Protein AF-A0A970MK70-F1 (afdb_monomer)

Nearest PDB structures (foldseek):
  8b6a-assembly1_A  TM=6.137E-01  e=4.676E-02  Bacteroides fragilis NCTC 9343
  7pvs-assembly1_A  TM=7.526E-01  e=1.949E-01  Homo sapiens
  5o2q-assembly1_A  TM=4.557E-01  e=2.284E-01  Homo sapiens
  1x6g-assembly1_A  TM=4.119E-01  e=4.901E+00  Homo sapiens
  8h2d-assembly2_B-2  TM=2.744E-01  e=2.103E+00  Mycobacterium tuberculosis H37Rv

pLDDT: mean 82.23, std 19.64, range [38.91, 98.81]

Secondary structure (DSSP, 8-state):
--HHHHHHHHHHHHHHHHTT------------TTSSSSSSSSSTTSSSSSSSTTHHHHTTSGGGSTTSSSS-------------------------------SS-EEEESS-EEEESSSSTTSPEEEEE-TT--EEEEEE-TTSSEEEEE-TTSSSEEEEEGGGEEEES--TTPPB-PPPPPPPPPPP--PPPPEEEEEEEEEETT-EEETTTTEES-SS---EEEEESSSS-EEEEE-TT-EEEEEESSPP-HHHHHHS--BSS-EEGGGS-TT-EEEEE-TT--EEEEEEEEEE-SSS-EEEEEEEEEPP-

Mean predicted aligned error: 19.06 Å

Radius of gyration: 39.28 Å; Cα contacts (8 Å, |Δi|>4): 531; chains: 1; bounding box: 60×89×112 Å

Structure (mmCIF, N/CA/C/O backbone):
data_AF-A0A970MK70-F1
#
_entry.id   AF-A0A970MK70-F1
#
loop_
_atom_site.group_PDB
_atom_site.id
_atom_site.type_symbol
_atom_site.label_atom_id
_atom_site.label_alt_id
_atom_site.label_comp_id
_atom_site.label_asym_id
_atom_site.label_entity_id
_atom_site.label_seq_id
_atom_site.pdbx_PDB_ins_code
_atom_site.Cartn_x
_atom_site.Cartn_y
_atom_site.Cartn_z
_atom_site.occupancy
_atom_site.B_iso_or_equiv
_atom_site.auth_seq_id
_atom_site.auth_comp_id
_atom_site.auth_asym_id
_atom_site.auth_atom_id
_atom_site.pdbx_PDB_model_num
ATOM 1 N N . MET A 1 1 ? -26.260 -59.412 25.361 1.00 62.41 1 MET A N 1
ATOM 2 C CA . MET A 1 1 ? -24.788 -59.327 25.499 1.00 62.41 1 MET A CA 1
ATOM 3 C C . MET A 1 1 ? -24.450 -59.416 26.984 1.00 62.41 1 MET A C 1
ATOM 5 O O . MET A 1 1 ? -24.970 -58.608 27.742 1.00 62.41 1 MET A O 1
ATOM 9 N N . ASN A 1 2 ? -23.686 -60.417 27.437 1.00 78.88 2 ASN A N 1
ATOM 10 C CA . ASN A 1 2 ? -23.438 -60.611 28.874 1.00 78.88 2 ASN A CA 1
ATOM 11 C C . ASN A 1 2 ? -22.673 -59.417 29.457 1.00 78.88 2 ASN A C 1
ATOM 13 O O . ASN A 1 2 ? -21.659 -59.008 28.898 1.00 78.88 2 ASN A O 1
ATOM 17 N N . ARG A 1 3 ? -23.107 -58.900 30.613 1.00 80.88 3 ARG A N 1
ATOM 18 C CA . ARG A 1 3 ? -22.487 -57.745 31.296 1.00 80.88 3 ARG A CA 1
ATOM 19 C C . ARG A 1 3 ? -20.973 -57.916 31.502 1.00 80.88 3 ARG A C 1
ATOM 21 O O . ARG A 1 3 ? -20.228 -56.949 31.442 1.00 80.88 3 ARG A O 1
ATOM 28 N N . ARG A 1 4 ? -20.508 -59.163 31.648 1.00 80.44 4 ARG A N 1
ATOM 29 C CA . ARG A 1 4 ? -19.079 -59.522 31.703 1.00 80.44 4 ARG A CA 1
ATOM 30 C C . ARG A 1 4 ? -18.349 -59.323 30.367 1.00 80.44 4 ARG A C 1
ATOM 32 O O . ARG A 1 4 ? -17.244 -58.807 30.368 1.00 80.44 4 ARG A O 1
ATOM 39 N N . ILE A 1 5 ? -18.980 -59.659 29.241 1.00 85.12 5 ILE A N 1
ATOM 40 C CA . ILE A 1 5 ? -18.426 -59.455 27.889 1.00 85.12 5 ILE A CA 1
ATOM 41 C C . ILE A 1 5 ? -18.344 -57.956 27.571 1.00 85.12 5 ILE A C 1
ATOM 43 O O . ILE A 1 5 ? -17.358 -57.496 27.008 1.00 85.12 5 ILE A O 1
ATOM 47 N N . GLN A 1 6 ? -19.342 -57.179 27.998 1.00 82.38 6 GLN A N 1
ATOM 48 C CA . GLN A 1 6 ? -19.365 -55.732 27.781 1.00 82.38 6 GLN A CA 1
ATOM 49 C C . GLN A 1 6 ? -18.278 -55.003 28.590 1.00 82.38 6 GLN A C 1
ATOM 51 O O . GLN A 1 6 ? -17.639 -54.097 28.069 1.00 82.38 6 GLN A O 1
ATOM 56 N N . ILE A 1 7 ? -18.006 -55.441 29.826 1.00 88.31 7 ILE A N 1
ATOM 57 C CA . ILE A 1 7 ? -16.904 -54.901 30.642 1.00 88.31 7 ILE A CA 1
ATOM 58 C C . ILE A 1 7 ? -15.543 -55.272 30.040 1.00 88.31 7 ILE A C 1
ATOM 60 O O . ILE A 1 7 ? -14.672 -54.413 29.952 1.00 88.31 7 ILE A O 1
ATOM 64 N N . VAL A 1 8 ? -15.368 -56.512 29.566 1.00 89.06 8 VAL A N 1
ATOM 65 C CA . VAL A 1 8 ? -14.117 -56.939 28.913 1.00 89.06 8 VAL A CA 1
ATOM 66 C C . VAL A 1 8 ? -13.854 -56.128 27.643 1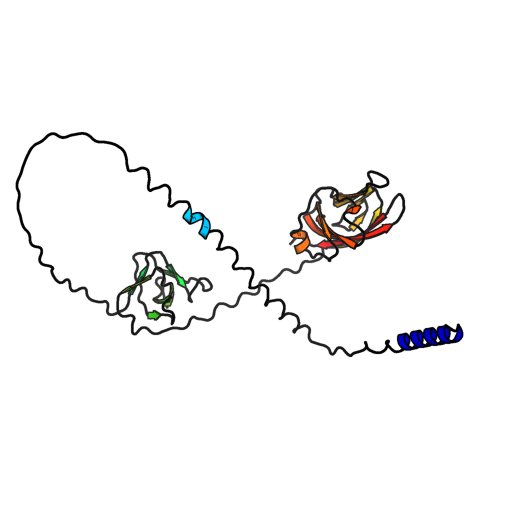.00 89.06 8 VAL A C 1
ATOM 68 O O . VAL A 1 8 ? -12.734 -55.669 27.450 1.00 89.06 8 VAL A O 1
ATOM 71 N N . LEU A 1 9 ? -14.879 -55.868 26.825 1.00 85.44 9 LEU A N 1
ATOM 72 C CA . LEU A 1 9 ? -14.745 -55.044 25.619 1.00 85.44 9 LEU A CA 1
ATOM 73 C C . LEU A 1 9 ? -14.398 -53.583 25.936 1.00 85.44 9 LEU A C 1
ATOM 75 O O . LEU A 1 9 ? -13.544 -53.013 25.266 1.00 85.44 9 LEU A O 1
ATOM 79 N N . ILE A 1 10 ? -14.997 -52.988 26.974 1.00 87.94 10 ILE A N 1
ATOM 80 C CA . ILE A 1 10 ? -14.695 -51.605 27.386 1.00 87.94 10 ILE A CA 1
ATOM 81 C C . ILE A 1 10 ? -13.261 -51.488 27.919 1.00 87.94 10 ILE A C 1
ATOM 83 O O . ILE A 1 10 ? -12.552 -50.548 27.563 1.00 87.94 10 ILE A O 1
ATOM 87 N N . VAL A 1 11 ? -12.805 -52.454 28.722 1.00 89.19 11 VAL A N 1
ATOM 88 C CA . VAL A 1 11 ? -11.429 -52.471 29.246 1.00 89.19 11 VAL A CA 1
ATOM 89 C C . VAL A 1 11 ? -10.416 -52.686 28.119 1.00 89.19 11 VAL A C 1
ATOM 91 O O . VAL A 1 11 ? -9.386 -52.019 28.107 1.00 89.19 11 VAL A O 1
ATOM 94 N N . MET A 1 12 ? -10.714 -53.545 27.137 1.00 84.12 12 MET A N 1
ATOM 95 C CA . MET A 1 12 ? -9.832 -53.752 25.982 1.00 84.12 12 MET A CA 1
ATOM 96 C C . MET A 1 12 ? -9.757 -52.510 25.081 1.00 84.12 12 MET A C 1
ATOM 98 O O . MET A 1 12 ? -8.673 -52.162 24.618 1.00 84.12 12 MET A O 1
ATOM 102 N N . LEU A 1 13 ? -10.879 -51.804 24.887 1.00 83.12 13 LEU A N 1
ATOM 103 C CA . LEU A 1 13 ? -10.931 -50.556 24.120 1.00 83.12 13 LEU A CA 1
ATOM 104 C C . LEU A 1 13 ? -10.108 -49.446 24.800 1.00 83.12 13 LEU A C 1
ATOM 106 O O . LEU A 1 13 ? -9.328 -48.763 24.142 1.00 83.12 13 LEU A O 1
ATOM 110 N N . LEU A 1 14 ? -10.216 -49.317 26.128 1.00 80.81 14 LEU A N 1
ATOM 111 C CA . LEU A 1 14 ? -9.412 -48.383 26.929 1.00 80.81 14 LEU A CA 1
ATOM 112 C C . LEU A 1 14 ? -7.915 -48.731 26.914 1.00 80.81 14 LEU A C 1
ATOM 114 O O . LEU A 1 14 ? -7.085 -47.826 26.853 1.00 80.81 14 LEU A O 1
ATOM 118 N N . LEU A 1 15 ? -7.555 -50.020 26.904 1.00 77.81 15 LEU A N 1
ATOM 119 C CA . LEU A 1 15 ? -6.157 -50.453 26.796 1.00 77.81 15 LEU A CA 1
ATOM 120 C C . LEU A 1 15 ? -5.552 -50.153 25.412 1.00 77.81 15 LEU A C 1
ATOM 122 O O . LEU A 1 15 ? -4.383 -49.782 25.327 1.00 77.81 15 LEU A O 1
ATOM 126 N N . MET A 1 16 ? -6.337 -50.271 24.335 1.00 75.81 16 MET A N 1
ATOM 127 C CA . MET A 1 16 ? -5.894 -49.928 22.974 1.00 75.81 16 MET A CA 1
ATOM 128 C C . MET A 1 16 ? -5.717 -48.412 22.777 1.00 75.81 16 MET A C 1
ATOM 130 O O . MET A 1 16 ? -4.786 -47.985 22.093 1.00 75.81 16 MET A O 1
ATOM 134 N N . LEU A 1 17 ? -6.547 -47.591 23.429 1.00 71.44 17 LEU A N 1
ATOM 135 C CA . LEU A 1 17 ? -6.418 -46.127 23.424 1.00 71.44 17 LEU A CA 1
ATOM 136 C C . LEU A 1 17 ? -5.145 -45.636 24.138 1.00 71.44 17 LEU A C 1
ATOM 138 O O . LEU A 1 17 ? -4.554 -44.647 23.712 1.00 71.44 17 LEU A O 1
ATOM 142 N N . LEU A 1 18 ? -4.673 -46.346 25.168 1.00 64.75 18 LEU A N 1
ATOM 143 C CA . LEU A 1 18 ? -3.455 -45.986 25.908 1.00 64.75 18 LEU A CA 1
ATOM 144 C C . LEU A 1 18 ? -2.150 -46.384 25.191 1.00 64.75 18 LEU A C 1
ATOM 146 O O . LEU A 1 18 ? -1.107 -45.792 25.457 1.00 64.75 18 LEU A O 1
ATOM 150 N N . MET A 1 19 ? -2.194 -47.330 24.247 1.00 57.31 19 MET A N 1
ATOM 151 C CA . MET A 1 19 ? -1.015 -47.788 23.487 1.00 57.31 19 MET A CA 1
ATOM 152 C C . MET A 1 19 ? -0.759 -46.999 22.189 1.00 57.31 19 MET A C 1
ATOM 154 O O . MET A 1 19 ? 0.220 -47.261 21.497 1.00 57.31 19 MET A O 1
ATOM 158 N N . SER A 1 20 ? -1.586 -45.994 21.877 1.00 58.50 20 SER A N 1
ATOM 159 C CA . SER A 1 20 ? -1.417 -45.110 20.705 1.00 58.50 20 SER A CA 1
ATOM 160 C C . SER A 1 20 ? -0.655 -43.804 21.022 1.00 58.50 20 SER A C 1
ATOM 162 O O . SER A 1 20 ? -0.591 -42.904 20.190 1.00 58.50 20 SER A O 1
ATOM 164 N N . GLY A 1 21 ? -0.084 -43.676 22.229 1.00 58.91 21 GLY A N 1
ATOM 165 C CA . GLY A 1 21 ? 0.477 -42.422 22.760 1.00 58.91 21 GLY A CA 1
ATOM 166 C C . GLY A 1 21 ? 1.991 -42.199 22.616 1.00 58.91 21 GLY A C 1
ATOM 167 O O . GLY A 1 21 ? 2.478 -41.154 23.040 1.00 58.91 21 GLY A O 1
ATOM 168 N N . CYS A 1 22 ? 2.761 -43.118 22.026 1.00 59.78 22 CYS A N 1
ATOM 169 C CA . CYS A 1 22 ? 4.212 -42.950 21.859 1.00 59.78 22 CYS A CA 1
ATOM 170 C C . CYS A 1 22 ? 4.599 -42.869 20.380 1.00 59.78 22 CYS A C 1
ATOM 172 O O . CYS A 1 22 ? 4.958 -43.868 19.766 1.00 59.78 22 CYS A O 1
ATOM 174 N N . GLY A 1 23 ? 4.543 -41.663 19.811 1.00 54.66 23 GLY A N 1
ATOM 175 C CA . GLY A 1 23 ? 4.965 -41.435 18.425 1.00 54.66 23 GLY A CA 1
ATOM 176 C C . GLY A 1 23 ? 5.257 -39.989 18.022 1.00 54.66 23 GLY A C 1
ATOM 177 O O . GLY A 1 23 ? 5.388 -39.737 16.831 1.00 54.66 23 GLY A O 1
ATOM 178 N N . LEU A 1 24 ? 5.368 -39.032 18.957 1.00 46.34 24 LEU A N 1
ATOM 179 C CA . LEU A 1 24 ? 5.573 -37.616 18.599 1.00 46.34 24 LEU A CA 1
ATOM 180 C C . LEU A 1 24 ? 6.752 -36.909 19.286 1.00 46.34 24 LEU A C 1
ATOM 182 O O . LEU A 1 24 ? 6.772 -35.688 19.389 1.00 46.34 24 LEU A O 1
ATOM 186 N N . PHE A 1 25 ? 7.784 -37.659 19.674 1.00 50.66 25 PHE A N 1
ATOM 187 C CA . PHE A 1 25 ? 9.123 -37.098 19.892 1.00 50.66 25 PHE A CA 1
ATOM 188 C C . PHE A 1 25 ? 10.059 -37.578 18.785 1.00 50.66 25 PHE A C 1
ATOM 190 O O . PHE A 1 25 ? 11.043 -38.275 19.019 1.00 50.66 25 PHE A O 1
ATOM 197 N N . SER A 1 26 ? 9.721 -37.213 17.548 1.00 41.66 26 SER A N 1
ATOM 198 C CA . SER A 1 26 ? 10.680 -37.274 16.453 1.00 41.66 26 SER A CA 1
ATOM 199 C C . SER A 1 26 ? 11.546 -36.021 16.533 1.00 41.66 26 SER A C 1
ATOM 201 O O . SER A 1 26 ? 11.040 -34.901 16.430 1.00 41.66 26 SER A O 1
ATOM 203 N N . LYS A 1 27 ? 12.842 -36.227 16.785 1.00 43.75 27 LYS A N 1
ATOM 204 C CA . LYS A 1 27 ? 13.913 -35.240 16.613 1.00 43.75 27 LYS A CA 1
ATOM 205 C C . LYS A 1 27 ? 13.651 -34.434 15.338 1.00 43.75 27 LYS A C 1
ATOM 207 O O . LYS A 1 27 ? 13.791 -34.959 14.240 1.00 43.75 27 LYS A O 1
ATOM 212 N N . LYS A 1 28 ? 13.293 -33.158 15.481 1.00 38.91 28 LYS A N 1
ATOM 213 C CA . LYS A 1 28 ? 13.513 -32.192 14.409 1.00 38.91 28 LYS A CA 1
ATOM 214 C C . LYS A 1 28 ? 14.959 -31.754 14.516 1.00 38.91 28 LYS A C 1
ATOM 216 O O . LYS A 1 28 ? 15.322 -30.970 15.393 1.00 38.91 28 LYS A O 1
ATOM 221 N N . ASP A 1 29 ? 15.770 -32.332 13.642 1.00 39.88 29 ASP A N 1
ATOM 222 C CA . ASP A 1 29 ? 17.031 -31.745 13.233 1.00 39.88 29 ASP A CA 1
ATOM 223 C C . ASP A 1 29 ? 16.811 -30.266 12.904 1.00 39.88 29 ASP A C 1
ATOM 225 O O . ASP A 1 29 ? 15.779 -29.869 12.354 1.00 39.88 29 ASP A O 1
ATOM 229 N N . LYS A 1 30 ? 17.781 -29.443 13.302 1.00 43.28 30 LYS A N 1
ATOM 230 C CA . LYS A 1 30 ? 17.847 -28.029 12.952 1.00 43.28 30 LYS A CA 1
ATOM 231 C C . LYS A 1 30 ? 17.912 -27.903 11.428 1.00 43.28 30 LYS A C 1
ATOM 233 O O . LYS A 1 30 ? 18.999 -27.920 10.859 1.00 43.28 30 LYS A O 1
ATOM 238 N N . LEU A 1 31 ? 16.759 -27.765 10.781 1.00 43.19 31 LEU A N 1
ATOM 239 C CA . LEU A 1 31 ? 16.686 -27.226 9.432 1.00 43.19 31 LEU A CA 1
ATOM 240 C C . LEU A 1 31 ? 16.919 -25.716 9.511 1.00 43.19 31 LEU A C 1
ATOM 242 O O . LEU A 1 31 ? 16.293 -25.008 10.300 1.00 43.19 31 LEU A O 1
ATOM 246 N N . SER A 1 32 ? 17.882 -25.270 8.715 1.00 44.12 32 SER A N 1
ATOM 247 C CA . SER A 1 32 ? 18.258 -23.878 8.519 1.00 44.12 32 SER A CA 1
ATOM 248 C C . SER A 1 32 ? 17.054 -23.041 8.075 1.00 44.12 32 SER A C 1
ATOM 250 O O . SER A 1 32 ? 16.276 -23.460 7.220 1.00 44.12 32 SER A O 1
ATOM 252 N N . ILE A 1 33 ? 16.934 -21.836 8.635 1.00 53.44 33 ILE A N 1
ATOM 253 C CA . ILE A 1 33 ? 15.899 -20.825 8.341 1.00 53.44 33 ILE A CA 1
ATOM 254 C C . ILE A 1 33 ? 15.947 -20.353 6.865 1.00 53.44 33 ILE A C 1
ATOM 256 O O . ILE A 1 33 ? 15.043 -19.663 6.405 1.00 53.44 33 ILE A O 1
ATOM 260 N N . GLN A 1 34 ? 16.956 -20.759 6.088 1.00 49.88 34 GLN A N 1
ATOM 261 C CA . GLN A 1 34 ? 17.147 -20.329 4.701 1.00 49.88 34 GLN A CA 1
ATOM 262 C C . GLN A 1 34 ? 16.302 -21.073 3.645 1.00 49.88 34 GLN A C 1
ATOM 264 O O . GLN A 1 34 ? 16.088 -20.507 2.577 1.00 49.88 34 GLN A O 1
ATOM 269 N N . ASP A 1 35 ? 15.775 -22.274 3.918 1.00 49.25 35 ASP A N 1
ATOM 270 C CA . ASP A 1 35 ? 15.164 -23.115 2.863 1.00 49.25 35 ASP A CA 1
ATOM 271 C C . ASP A 1 35 ? 13.627 -23.036 2.757 1.00 49.25 35 ASP A C 1
ATOM 273 O O . ASP A 1 35 ? 13.040 -23.658 1.876 1.00 49.25 35 ASP A O 1
ATOM 277 N N . GLN A 1 36 ? 12.939 -22.261 3.608 1.00 47.22 36 GLN A N 1
ATOM 278 C CA . GLN A 1 36 ? 11.471 -22.091 3.527 1.00 47.22 36 GLN A CA 1
ATOM 279 C C . GLN A 1 36 ? 11.017 -20.773 2.874 1.00 47.22 36 GLN A C 1
ATOM 281 O O . GLN A 1 36 ? 9.822 -20.575 2.671 1.00 47.22 36 GLN A O 1
ATOM 286 N N . ALA A 1 37 ? 11.947 -19.891 2.491 1.00 48.09 37 ALA A N 1
ATOM 287 C CA . ALA A 1 37 ? 11.639 -18.609 1.845 1.00 48.09 37 ALA A CA 1
ATOM 288 C C . ALA A 1 37 ? 11.626 -18.664 0.301 1.00 48.09 37 ALA A C 1
ATOM 290 O O . ALA A 1 37 ? 11.338 -17.663 -0.347 1.00 48.09 37 ALA A O 1
ATOM 291 N N . SER A 1 38 ? 11.927 -19.813 -0.307 1.00 49.50 38 SER A N 1
ATOM 292 C CA . SER A 1 38 ? 12.104 -19.951 -1.762 1.00 49.50 38 SER A CA 1
ATOM 293 C C . SER A 1 38 ? 10.920 -20.593 -2.499 1.00 49.50 38 SER A C 1
ATOM 295 O O . SER A 1 38 ? 10.963 -20.693 -3.720 1.00 49.50 38 SER A O 1
ATOM 297 N N . THR A 1 39 ? 9.844 -20.996 -1.807 1.00 47.81 39 THR A N 1
ATOM 298 C CA . THR A 1 39 ? 8.679 -21.655 -2.451 1.00 47.81 39 THR A CA 1
ATOM 299 C C . THR A 1 39 ? 7.429 -20.765 -2.569 1.00 47.81 39 THR A C 1
ATOM 301 O O . THR A 1 39 ? 6.502 -21.125 -3.279 1.00 47.81 39 THR A O 1
ATOM 304 N N . SER A 1 40 ? 7.392 -19.566 -1.974 1.00 47.19 40 SER A N 1
ATOM 305 C CA . SER A 1 40 ? 6.235 -18.650 -2.085 1.00 47.19 40 SER A CA 1
ATOM 306 C C . SER A 1 40 ? 6.376 -17.542 -3.140 1.00 47.19 40 SER A C 1
ATOM 308 O O . SER A 1 40 ? 5.473 -16.726 -3.285 1.00 47.19 40 SER A O 1
ATOM 310 N N . VAL A 1 41 ? 7.479 -17.506 -3.899 1.00 48.91 41 VAL A N 1
ATOM 311 C CA . VAL A 1 41 ? 7.716 -16.496 -4.957 1.00 48.91 41 VAL A CA 1
ATOM 312 C C . VAL A 1 41 ? 7.404 -17.041 -6.364 1.00 48.91 41 VAL A C 1
ATOM 314 O O . VAL A 1 41 ? 7.434 -16.303 -7.342 1.00 48.91 41 VAL A O 1
ATOM 317 N N . ALA A 1 42 ? 7.050 -18.325 -6.487 1.00 46.69 42 ALA A N 1
ATOM 318 C CA . ALA A 1 42 ? 6.755 -18.953 -7.777 1.00 46.69 42 ALA A CA 1
ATOM 319 C C . ALA A 1 42 ? 5.283 -18.836 -8.231 1.00 46.69 42 ALA A C 1
ATOM 321 O O . ALA A 1 42 ? 5.004 -19.112 -9.392 1.00 46.69 42 ALA A O 1
ATOM 322 N N . GLU A 1 43 ? 4.350 -18.402 -7.374 1.00 49.66 43 GLU A N 1
ATOM 323 C CA . GLU A 1 43 ? 2.916 -18.313 -7.730 1.00 49.66 43 GLU A CA 1
ATOM 324 C C . GLU A 1 43 ? 2.397 -16.876 -7.934 1.00 49.66 43 GLU A C 1
ATOM 326 O O . GLU A 1 43 ? 1.295 -16.685 -8.442 1.00 49.66 43 GLU A O 1
ATOM 331 N N . THR A 1 44 ? 3.180 -15.837 -7.625 1.00 53.75 44 THR A N 1
ATOM 332 C CA . THR A 1 44 ? 2.752 -14.429 -7.787 1.00 53.75 44 THR A CA 1
ATOM 333 C C . TH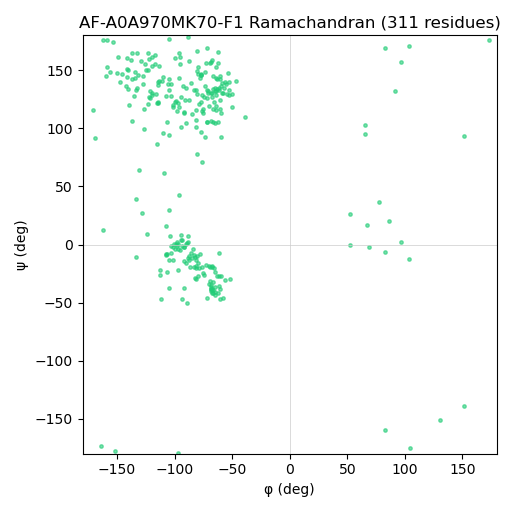R A 1 44 ? 3.046 -13.827 -9.168 1.00 53.75 44 THR A C 1
ATOM 335 O O . THR A 1 44 ? 2.743 -12.659 -9.398 1.00 53.75 44 THR A O 1
ATOM 338 N N . LEU A 1 45 ? 3.599 -14.604 -10.106 1.00 48.22 45 LEU A N 1
ATOM 339 C CA . LEU A 1 45 ? 3.980 -14.132 -11.449 1.00 48.22 45 LEU A CA 1
ATOM 340 C C . LEU A 1 45 ? 2.892 -14.294 -12.530 1.00 48.22 45 LEU A C 1
ATOM 342 O O . LEU A 1 45 ? 3.072 -13.805 -13.639 1.00 48.22 45 LEU A O 1
ATOM 346 N N . GLU A 1 46 ? 1.734 -14.878 -12.211 1.00 54.44 46 GLU A N 1
ATOM 347 C CA . GLU A 1 46 ? 0.608 -15.021 -13.159 1.00 54.44 46 GLU A CA 1
ATOM 348 C C . GLU A 1 46 ? -0.447 -13.892 -13.036 1.00 54.44 46 GLU A C 1
ATOM 350 O O . GLU A 1 46 ? -1.364 -13.800 -13.848 1.00 54.44 46 GLU A O 1
ATOM 355 N N . MET A 1 47 ? -0.327 -12.975 -12.063 1.00 52.22 47 MET A N 1
ATOM 356 C CA . MET A 1 47 ? -1.318 -11.905 -11.814 1.00 52.22 47 MET A CA 1
ATOM 357 C C . MET A 1 47 ? -0.870 -10.510 -12.294 1.00 52.22 47 MET A C 1
ATOM 359 O O . MET A 1 47 ? -1.263 -9.494 -11.729 1.00 52.22 47 MET A O 1
ATOM 363 N N . MET A 1 48 ? -0.043 -10.428 -13.340 1.00 53.91 48 MET A N 1
ATOM 364 C CA . MET A 1 48 ? 0.328 -9.146 -13.971 1.00 53.91 48 MET A CA 1
ATOM 365 C C . MET A 1 48 ? 0.037 -9.068 -15.478 1.00 53.91 48 MET A C 1
ATOM 367 O O . MET A 1 48 ? 0.384 -8.072 -16.104 1.00 53.91 48 MET A O 1
ATOM 371 N N . TYR A 1 49 ? -0.678 -10.038 -16.061 1.00 53.41 49 TYR A N 1
ATOM 372 C CA . TYR A 1 49 ? -1.070 -10.003 -17.484 1.00 53.41 49 TYR A CA 1
ATOM 373 C C . TYR A 1 49 ? -2.572 -9.730 -17.733 1.00 53.41 49 TYR A C 1
ATOM 375 O O . TYR A 1 49 ? -3.087 -9.948 -18.823 1.00 53.41 49 TYR A O 1
ATOM 383 N N . GLY A 1 50 ? -3.307 -9.238 -16.729 1.00 52.50 50 GLY A N 1
ATOM 384 C CA . GLY A 1 50 ? -4.768 -9.067 -16.804 1.00 52.50 50 GLY A CA 1
ATOM 385 C C . GLY A 1 50 ? -5.296 -7.693 -17.242 1.00 52.50 50 GLY A C 1
ATOM 386 O O . GLY A 1 50 ? -6.511 -7.524 -17.293 1.00 52.50 50 GLY A O 1
ATOM 387 N N . ILE A 1 51 ? -4.443 -6.699 -17.522 1.00 51.25 51 ILE A N 1
ATOM 388 C CA . ILE A 1 51 ? -4.893 -5.295 -17.682 1.00 51.25 51 ILE A CA 1
ATOM 389 C C . ILE A 1 51 ? -4.879 -4.798 -19.141 1.00 51.25 51 ILE A C 1
ATOM 391 O O . ILE A 1 51 ? -5.448 -3.749 -19.435 1.00 51.25 51 ILE A O 1
ATOM 395 N N . GLU A 1 52 ? -4.323 -5.549 -20.097 1.00 52.03 52 GLU A N 1
ATOM 396 C CA . GLU A 1 52 ? -4.291 -5.103 -21.505 1.00 52.03 52 GLU A CA 1
ATOM 397 C C . GLU A 1 52 ? -5.565 -5.436 -22.306 1.00 52.03 52 GLU A C 1
ATOM 399 O O . GLU A 1 52 ? -5.800 -4.866 -23.372 1.00 52.03 52 GLU A O 1
ATOM 404 N N . THR A 1 53 ? -6.465 -6.276 -21.785 1.00 51.00 53 THR A N 1
ATOM 405 C CA . THR A 1 53 ? -7.651 -6.722 -22.543 1.00 51.00 53 THR A CA 1
ATOM 406 C C . THR A 1 53 ? -8.800 -5.701 -22.566 1.00 51.00 53 THR A C 1
ATOM 408 O O . THR A 1 53 ? -9.681 -5.794 -23.418 1.00 5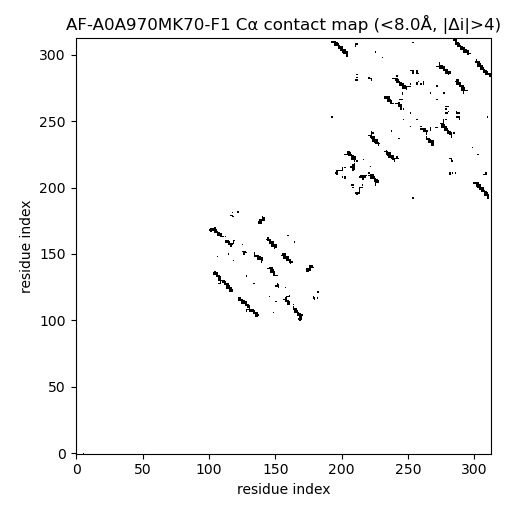1.00 53 THR A O 1
ATOM 411 N N . ILE A 1 54 ? -8.805 -4.691 -21.684 1.00 50.72 54 ILE A N 1
ATOM 412 C CA . ILE A 1 54 ? -9.876 -3.671 -21.647 1.00 50.72 54 ILE A CA 1
ATOM 413 C C . ILE A 1 54 ? -9.642 -2.562 -22.689 1.00 50.72 54 ILE A C 1
ATOM 415 O O . ILE A 1 54 ? -10.599 -2.011 -23.228 1.00 50.72 54 ILE A O 1
ATOM 419 N N . VAL A 1 55 ? -8.388 -2.275 -23.056 1.00 49.19 55 VAL A N 1
ATOM 420 C CA . VAL A 1 55 ? -8.066 -1.209 -24.026 1.00 49.19 55 VAL A CA 1
ATOM 421 C C . VAL A 1 55 ? -8.381 -1.630 -25.472 1.00 49.19 55 VAL A C 1
ATOM 423 O O . VAL A 1 55 ? -8.698 -0.787 -26.310 1.00 49.19 55 VAL A O 1
ATOM 426 N N . ALA A 1 56 ? -8.393 -2.933 -25.767 1.00 50.06 56 ALA A N 1
ATOM 427 C CA . ALA A 1 56 ? -8.655 -3.446 -27.113 1.00 50.06 56 ALA A CA 1
ATOM 428 C C . ALA A 1 56 ? -10.142 -3.420 -27.538 1.00 50.06 56 ALA A C 1
ATOM 430 O O . ALA A 1 56 ? -10.424 -3.455 -28.735 1.00 50.06 56 ALA A O 1
ATOM 431 N N . MET A 1 57 ? -11.105 -3.331 -26.608 1.00 52.84 57 MET A N 1
ATOM 432 C CA . MET A 1 57 ? -12.539 -3.329 -26.958 1.00 52.84 57 MET A CA 1
ATOM 433 C C . MET A 1 57 ? -13.097 -1.936 -27.301 1.00 52.84 57 MET A C 1
ATOM 435 O O . MET A 1 57 ? -14.106 -1.844 -27.997 1.00 52.84 57 MET A O 1
ATOM 439 N N . THR A 1 58 ? -12.436 -0.846 -26.896 1.00 46.78 58 THR A N 1
ATOM 440 C CA . THR A 1 58 ? -12.956 0.521 -27.114 1.00 46.78 58 THR A CA 1
ATOM 441 C C . THR A 1 58 ? -12.647 1.072 -28.516 1.00 46.78 58 THR A C 1
ATOM 443 O O . THR A 1 58 ? -13.351 1.953 -28.999 1.00 46.78 58 THR A O 1
ATOM 446 N N . LEU A 1 59 ? -11.668 0.509 -29.238 1.00 49.81 59 LEU A N 1
ATOM 447 C CA . LEU A 1 59 ? -11.265 0.986 -30.575 1.00 49.81 59 LEU A CA 1
ATOM 448 C C . LEU A 1 59 ? -12.122 0.447 -31.739 1.00 49.81 59 LEU A C 1
ATOM 450 O O . LEU A 1 59 ? -11.933 0.860 -32.882 1.00 49.81 59 LEU A O 1
ATOM 454 N N . VAL A 1 60 ? -13.080 -0.450 -31.481 1.00 53.41 60 VAL A N 1
ATOM 455 C CA . VAL A 1 60 ? -13.978 -0.984 -32.529 1.00 53.41 60 VAL A CA 1
ATOM 456 C C . VAL A 1 60 ? -15.250 -0.134 -32.692 1.00 53.41 60 VAL A C 1
ATOM 458 O O . VAL A 1 60 ? -15.904 -0.209 -33.731 1.00 53.41 60 VAL A O 1
ATOM 461 N N . ALA A 1 61 ? -15.579 0.737 -31.731 1.00 49.66 61 ALA A N 1
ATOM 462 C CA . ALA A 1 61 ? -16.793 1.558 -31.782 1.00 49.66 61 ALA A CA 1
ATOM 463 C C . ALA A 1 61 ? -16.667 2.825 -32.658 1.00 49.66 61 ALA A C 1
ATOM 465 O O . ALA A 1 61 ? -17.650 3.236 -33.267 1.00 49.66 61 ALA A O 1
ATOM 466 N N . GLU A 1 62 ? -15.478 3.422 -32.802 1.00 54.28 62 GLU A N 1
ATOM 467 C CA . GLU A 1 62 ? -15.331 4.712 -33.509 1.00 54.28 62 GLU A CA 1
ATOM 468 C C . GLU A 1 62 ? -15.276 4.609 -35.045 1.00 54.28 62 GLU A C 1
ATOM 470 O O . GLU A 1 62 ? -15.420 5.614 -35.744 1.00 54.28 62 GLU A O 1
ATOM 475 N N . LYS A 1 63 ? -15.097 3.413 -35.623 1.00 48.75 63 LYS A N 1
ATOM 476 C CA . LYS A 1 63 ? -14.920 3.277 -37.083 1.00 48.75 63 LYS A CA 1
ATOM 477 C C . LYS A 1 63 ? -16.233 3.272 -37.883 1.00 48.75 63 LYS A C 1
ATOM 479 O O . LYS A 1 63 ? -16.184 3.398 -39.104 1.00 48.75 63 LYS A O 1
ATOM 484 N N . ASN A 1 64 ? -17.395 3.165 -37.233 1.00 50.31 64 ASN A N 1
ATOM 485 C CA . ASN A 1 64 ? -18.677 2.982 -37.929 1.00 50.31 64 ASN A CA 1
ATOM 486 C C . ASN A 1 64 ? -19.516 4.252 -38.161 1.00 50.31 64 ASN A C 1
ATOM 488 O O . ASN A 1 64 ? -20.520 4.160 -38.860 1.00 50.31 64 ASN A O 1
ATOM 492 N N . GLU A 1 65 ? -19.118 5.434 -37.677 1.00 52.50 65 GLU A N 1
ATOM 493 C CA . GLU A 1 65 ? -19.925 6.659 -37.876 1.00 52.50 65 GLU A CA 1
ATOM 494 C C . GLU A 1 65 ? -19.404 7.622 -38.958 1.00 52.50 65 GLU A C 1
ATOM 496 O O . GLU A 1 65 ? -20.116 8.544 -39.350 1.00 52.5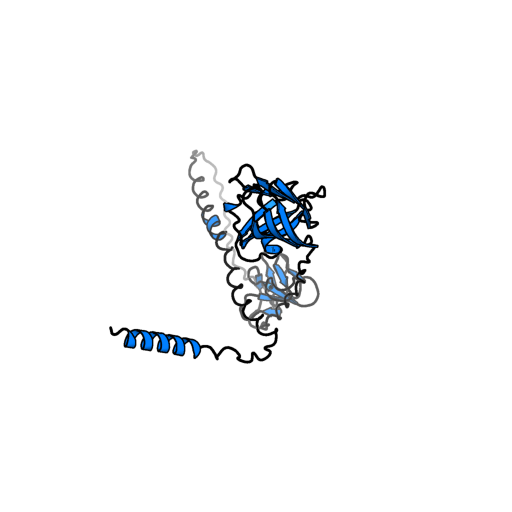0 65 GLU A O 1
ATOM 501 N N . ARG A 1 66 ? -18.215 7.400 -39.540 1.00 50.62 66 ARG A N 1
ATOM 502 C CA . ARG A 1 66 ? -17.652 8.319 -40.556 1.00 50.62 66 ARG A CA 1
ATOM 503 C C . ARG A 1 66 ? -17.955 7.952 -42.017 1.00 50.62 66 ARG A C 1
ATOM 505 O O . ARG A 1 66 ? -17.480 8.627 -42.922 1.00 50.62 66 ARG A O 1
ATOM 512 N N . ALA A 1 67 ? -18.745 6.908 -42.270 1.00 50.34 67 ALA A N 1
ATOM 513 C CA . ALA A 1 67 ? -19.039 6.443 -43.631 1.00 50.34 67 ALA A CA 1
ATOM 514 C C . ALA A 1 67 ? -20.408 6.890 -44.191 1.00 50.34 67 ALA A C 1
ATOM 516 O O . ALA A 1 67 ? -20.719 6.566 -45.334 1.00 50.34 67 ALA A O 1
ATOM 517 N N . THR A 1 68 ? -21.213 7.657 -43.442 1.00 46.84 68 THR A N 1
ATOM 518 C CA . THR A 1 68 ? -22.620 7.922 -43.818 1.00 46.84 68 THR A CA 1
ATOM 519 C C . THR A 1 68 ? -23.029 9.397 -43.709 1.00 46.84 68 THR A C 1
ATOM 521 O O . THR A 1 68 ? -24.140 9.688 -43.274 1.00 46.84 68 THR A O 1
ATOM 524 N N . GLN A 1 69 ? -22.164 10.350 -44.084 1.00 51.22 69 GLN A N 1
ATOM 525 C CA . GLN A 1 69 ? -22.587 11.762 -44.212 1.00 51.22 69 GLN A CA 1
ATOM 526 C C . GLN A 1 69 ? -22.153 12.512 -45.481 1.00 51.22 69 GLN A C 1
ATOM 528 O O . GLN A 1 69 ? -22.749 13.546 -45.757 1.00 51.22 69 GLN A O 1
ATOM 533 N N . ASP A 1 70 ? -21.252 11.991 -46.320 1.00 47.75 70 ASP A N 1
ATOM 534 C CA . ASP A 1 70 ? -20.850 12.720 -47.544 1.00 47.75 70 ASP A CA 1
ATOM 535 C C . ASP A 1 70 ? -21.625 12.325 -48.813 1.00 47.75 70 ASP A C 1
ATOM 537 O O . ASP A 1 70 ? -21.393 12.862 -49.896 1.00 47.75 70 ASP A O 1
ATOM 541 N N . ALA A 1 71 ? -22.614 11.439 -48.694 1.00 52.00 71 ALA A N 1
ATOM 542 C CA . ALA A 1 71 ? -23.570 11.172 -49.760 1.00 52.00 71 ALA A CA 1
ATOM 543 C C . ALA A 1 71 ? -24.915 11.831 -49.419 1.00 52.00 71 ALA A C 1
ATOM 545 O O . ALA A 1 71 ? -25.709 11.233 -48.703 1.00 52.00 71 ALA A O 1
ATOM 546 N N . ILE A 1 72 ? -25.133 13.060 -49.913 1.00 52.75 72 ILE A N 1
ATOM 547 C CA . ILE A 1 72 ? -26.402 13.690 -50.369 1.00 52.75 72 ILE A CA 1
ATOM 548 C C . ILE A 1 72 ? -26.329 15.221 -50.166 1.00 52.75 72 ILE A C 1
ATOM 550 O O . ILE A 1 72 ? -26.697 15.749 -49.119 1.00 52.75 72 ILE A O 1
ATOM 554 N N . LYS A 1 73 ? -25.914 15.945 -51.215 1.00 41.97 73 LYS A N 1
ATOM 555 C CA . LYS A 1 73 ? -26.537 17.207 -51.684 1.00 41.97 73 LYS A CA 1
ATOM 556 C C . LYS A 1 73 ? -25.942 17.571 -53.053 1.00 41.97 73 LYS A C 1
ATOM 558 O O . LYS A 1 73 ? -24.794 17.979 -53.141 1.00 41.97 73 LYS A O 1
ATOM 563 N N . THR A 1 74 ? -26.569 17.125 -54.142 1.00 39.62 74 THR A N 1
ATOM 564 C CA . THR A 1 74 ? -27.501 17.909 -54.989 1.00 39.62 74 THR A CA 1
ATOM 565 C C . THR A 1 74 ? -26.787 19.074 -55.695 1.00 39.62 74 THR A C 1
ATOM 567 O O . THR A 1 74 ? -26.458 20.062 -55.057 1.00 39.62 74 THR A O 1
ATOM 570 N N . MET A 1 75 ? -26.339 18.890 -56.943 1.00 48.31 75 MET A N 1
ATOM 571 C CA . MET A 1 75 ? -27.044 19.197 -58.210 1.00 48.31 75 MET A CA 1
ATOM 572 C C . MET A 1 75 ? -27.308 20.698 -58.434 1.00 48.31 75 MET A C 1
ATOM 574 O O . MET A 1 75 ? -28.286 21.227 -57.920 1.00 48.31 75 MET A O 1
ATOM 578 N N . GLU A 1 76 ? -26.506 21.328 -59.302 1.00 44.19 76 GLU A N 1
ATOM 579 C CA . GLU A 1 76 ? -26.949 22.432 -60.167 1.00 44.19 76 GLU A CA 1
ATOM 580 C C . GLU A 1 76 ? -26.221 22.376 -61.528 1.00 44.19 76 GLU A C 1
ATOM 582 O O . GLU A 1 76 ? -25.111 21.858 -61.636 1.00 44.19 76 GLU A O 1
ATOM 587 N N . ALA A 1 77 ? -26.940 22.795 -62.570 1.00 50.72 77 ALA A N 1
ATOM 588 C CA . ALA A 1 77 ? -26.811 22.447 -63.988 1.00 50.72 77 ALA A CA 1
ATOM 589 C C . ALA A 1 77 ? -25.993 23.497 -64.813 1.00 50.72 77 ALA A C 1
ATOM 591 O O . ALA A 1 77 ? -25.489 24.454 -64.231 1.00 50.72 77 ALA A O 1
ATOM 592 N N . PRO A 1 78 ? -25.802 23.330 -66.146 1.00 62.34 78 PRO A N 1
ATOM 593 C CA . PRO A 1 78 ? -24.626 23.809 -66.893 1.00 62.34 78 PRO A CA 1
ATOM 594 C C . PRO A 1 78 ? -24.788 25.172 -67.596 1.00 62.34 78 PRO A C 1
ATOM 596 O O . PRO A 1 78 ? -25.902 25.611 -67.870 1.00 62.34 78 PRO A O 1
ATOM 599 N N . SER A 1 79 ? -23.666 25.780 -68.015 1.00 47.09 79 SER A N 1
ATOM 600 C CA . SER A 1 79 ? -23.619 26.758 -69.123 1.00 47.09 79 SER A CA 1
ATOM 601 C C . SER A 1 79 ? -22.202 26.836 -69.750 1.00 47.09 79 SER A C 1
ATOM 603 O O . SER A 1 79 ? -21.236 26.568 -69.034 1.00 47.09 79 SER A O 1
ATOM 605 N N . PRO A 1 80 ? -22.042 27.113 -71.066 1.00 62.19 80 PRO A N 1
ATOM 606 C CA . PRO A 1 80 ? -20.910 26.622 -71.866 1.00 62.19 80 PRO A CA 1
ATOM 607 C C . PRO A 1 80 ? -19.830 27.672 -72.203 1.00 62.19 80 PRO A C 1
ATOM 609 O O . PRO A 1 80 ? -20.048 28.872 -72.049 1.00 62.19 80 PRO A O 1
ATOM 612 N N . THR A 1 81 ? -18.771 27.193 -72.886 1.00 46.03 81 THR A N 1
ATOM 613 C CA . THR A 1 81 ? -17.810 27.938 -73.754 1.00 46.03 81 THR A CA 1
ATOM 614 C C . THR A 1 81 ? -16.560 28.446 -73.007 1.00 46.03 81 THR A C 1
ATOM 616 O O . THR A 1 81 ? -16.684 29.010 -71.933 1.00 46.03 81 THR A O 1
ATOM 619 N N . ALA A 1 82 ? -15.309 28.277 -73.455 1.00 46.44 82 ALA A N 1
ATOM 620 C CA . ALA A 1 82 ? -14.767 28.067 -74.794 1.00 46.44 82 ALA A CA 1
ATOM 621 C C . ALA A 1 82 ? -13.596 27.065 -74.806 1.00 46.44 82 ALA A C 1
ATOM 623 O O . ALA A 1 82 ? -12.831 26.947 -73.852 1.00 46.44 82 ALA A O 1
ATOM 624 N N . THR A 1 83 ? -13.466 26.396 -75.947 1.00 55.72 83 THR A N 1
ATOM 625 C CA . THR A 1 83 ? -12.293 25.676 -76.437 1.00 55.72 83 THR A CA 1
ATOM 626 C C . THR A 1 83 ? -11.049 26.559 -76.428 1.00 55.72 83 THR A C 1
ATOM 628 O O . THR A 1 83 ? -11.080 27.638 -77.013 1.00 55.72 83 THR A O 1
ATOM 631 N N . ASP A 1 84 ? -9.936 26.042 -75.907 1.00 49.31 84 ASP A N 1
ATOM 632 C CA . ASP A 1 84 ? -8.657 26.289 -76.560 1.00 49.31 84 ASP A CA 1
ATOM 633 C C . ASP A 1 84 ? -7.774 25.039 -76.545 1.00 49.31 84 ASP A C 1
ATOM 635 O O . ASP A 1 84 ? -7.691 24.299 -75.564 1.00 49.31 84 ASP A O 1
ATOM 639 N N . THR A 1 85 ? -7.200 24.769 -77.709 1.00 56.56 85 THR A N 1
ATOM 640 C CA . THR A 1 85 ? -6.415 23.582 -78.035 1.00 56.56 85 THR A CA 1
ATOM 641 C C . THR A 1 85 ? -4.946 23.919 -77.852 1.00 56.56 85 THR A C 1
ATOM 643 O O . THR A 1 85 ? -4.414 24.741 -78.591 1.00 56.56 85 THR A O 1
ATOM 646 N N . ALA A 1 86 ? -4.262 23.230 -76.940 1.00 52.34 86 ALA A N 1
ATOM 647 C CA . ALA A 1 86 ? -2.805 23.193 -76.923 1.00 52.34 86 ALA A CA 1
ATOM 648 C C . ALA A 1 86 ? -2.315 21.764 -76.664 1.00 52.34 86 ALA A C 1
ATOM 650 O O . ALA A 1 86 ? -2.394 21.237 -75.558 1.00 52.34 86 ALA A O 1
ATOM 651 N N . ILE A 1 87 ? -1.812 21.154 -77.736 1.00 59.69 87 ILE A N 1
ATOM 652 C CA . ILE A 1 87 ? -0.89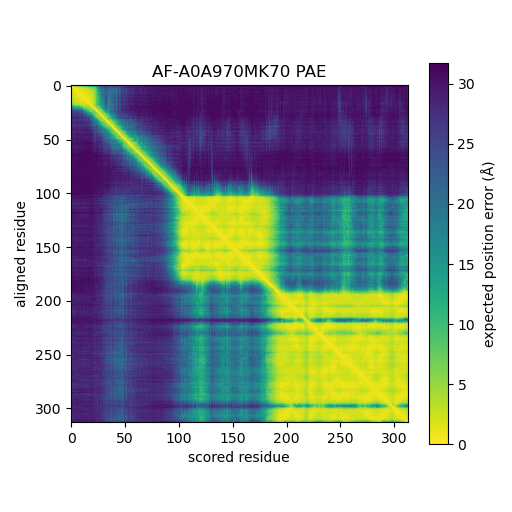7 20.011 -77.719 1.00 59.69 87 ILE A CA 1
ATOM 653 C C . ILE A 1 87 ? 0.487 20.555 -77.339 1.00 59.69 87 ILE A C 1
ATOM 655 O O . ILE A 1 87 ? 0.950 21.518 -77.952 1.00 59.69 87 ILE A O 1
ATOM 659 N N . PRO A 1 88 ? 1.147 19.953 -76.341 1.00 56.25 88 PRO A N 1
ATOM 660 C CA . PRO A 1 88 ? 2.352 19.203 -76.675 1.00 56.25 88 PRO A CA 1
ATOM 661 C C . PRO A 1 88 ? 2.409 17.840 -75.980 1.00 56.25 88 PRO A C 1
ATOM 663 O O . PRO A 1 88 ? 2.291 17.701 -74.765 1.00 56.25 88 PRO A O 1
ATOM 666 N N . THR A 1 89 ? 2.628 16.825 -76.807 1.00 60.44 89 THR A N 1
ATOM 667 C CA . THR A 1 89 ? 3.090 15.498 -76.422 1.00 60.44 89 THR A CA 1
ATOM 668 C C . THR A 1 89 ? 4.555 15.603 -76.016 1.00 60.44 89 THR A C 1
ATOM 670 O O . THR A 1 89 ? 5.408 15.695 -76.894 1.00 60.44 89 THR A O 1
ATOM 673 N N . ASP A 1 90 ? 4.854 15.535 -74.719 1.00 58.44 90 ASP A N 1
ATOM 674 C CA . ASP A 1 90 ? 6.195 15.183 -74.247 1.00 58.44 90 ASP A CA 1
ATOM 675 C C . ASP A 1 90 ? 6.169 13.765 -73.684 1.00 58.44 90 ASP A C 1
ATOM 677 O O . ASP A 1 90 ? 5.623 13.465 -72.621 1.00 58.44 90 ASP A O 1
ATOM 681 N N . THR A 1 91 ? 6.739 12.860 -74.473 1.00 61.50 91 THR A N 1
ATOM 682 C CA . THR A 1 91 ? 6.992 11.478 -74.082 1.00 61.50 91 THR A CA 1
ATOM 683 C C . THR A 1 91 ? 8.210 11.482 -73.168 1.00 61.50 91 THR A C 1
ATOM 685 O O . THR A 1 91 ? 9.348 11.516 -73.633 1.00 61.50 91 THR A O 1
ATOM 688 N N . VAL A 1 92 ? 7.973 11.481 -71.856 1.00 60.91 92 VAL A N 1
ATOM 689 C CA . VAL A 1 92 ? 9.033 11.354 -70.850 1.00 60.91 92 VAL A CA 1
ATOM 690 C C . VAL A 1 92 ? 9.608 9.941 -70.937 1.00 60.91 92 VAL A C 1
ATOM 692 O O . VAL A 1 92 ? 8.972 8.961 -70.550 1.00 60.91 92 VAL A O 1
ATOM 695 N N . VAL A 1 93 ? 10.808 9.825 -71.495 1.00 68.75 93 VAL A N 1
ATOM 696 C CA . VAL A 1 93 ? 11.600 8.594 -71.454 1.00 68.75 93 VAL A CA 1
ATOM 697 C C . VAL A 1 93 ? 12.044 8.380 -69.999 1.00 68.75 93 VAL A C 1
ATOM 699 O O . VAL A 1 93 ? 12.559 9.322 -69.395 1.00 68.75 93 VAL A O 1
ATOM 702 N N . PRO A 1 94 ? 11.865 7.189 -69.398 1.00 61.19 94 PRO A N 1
ATOM 703 C CA . PRO A 1 94 ? 12.375 6.923 -68.060 1.00 61.19 94 PRO A CA 1
ATOM 704 C C . PRO A 1 94 ? 13.907 6.936 -68.085 1.00 61.19 94 PRO A C 1
ATOM 706 O O . PRO A 1 94 ? 14.553 6.012 -68.577 1.00 61.19 94 PRO A O 1
ATOM 709 N N . THR A 1 95 ? 14.499 8.001 -67.553 1.00 65.44 95 THR A N 1
ATOM 710 C CA . THR A 1 95 ? 15.932 8.068 -67.268 1.00 65.44 95 THR A CA 1
ATOM 711 C C . THR A 1 95 ? 16.225 7.130 -66.098 1.00 65.44 95 THR A C 1
ATOM 713 O O . THR A 1 95 ? 15.680 7.311 -65.011 1.00 65.44 95 THR A O 1
ATOM 716 N N . LEU A 1 96 ? 17.072 6.118 -66.304 1.00 54.72 96 LEU A N 1
ATOM 717 C CA . LEU A 1 96 ? 17.562 5.263 -65.220 1.00 54.72 96 LEU A CA 1
ATOM 718 C C . LEU A 1 96 ? 18.360 6.123 -64.231 1.00 54.72 96 LEU A C 1
ATOM 720 O O . LEU A 1 96 ? 19.480 6.545 -64.519 1.00 54.72 96 LEU A O 1
ATOM 724 N N . VAL A 1 97 ? 17.772 6.404 -63.068 1.00 65.12 97 VAL A N 1
ATOM 725 C CA . VAL A 1 97 ? 18.462 7.070 -61.963 1.00 65.12 97 VAL A CA 1
ATOM 726 C C . VAL A 1 97 ? 19.263 6.005 -61.221 1.00 65.12 97 VAL A C 1
ATOM 728 O O . VAL A 1 97 ? 18.703 5.159 -60.528 1.00 65.12 97 VAL A O 1
ATOM 731 N N . TYR A 1 98 ? 20.584 6.025 -61.387 1.00 52.94 98 TYR A N 1
ATOM 732 C CA . TYR A 1 98 ? 21.489 5.199 -60.594 1.00 52.94 98 TYR A CA 1
ATOM 733 C C . TYR A 1 98 ? 21.575 5.785 -59.183 1.00 52.94 98 TYR A C 1
ATOM 735 O O . TYR A 1 98 ? 22.369 6.683 -58.914 1.00 52.94 98 TYR A O 1
ATOM 743 N N . THR A 1 99 ? 20.735 5.304 -58.272 1.00 66.56 99 THR A N 1
ATOM 744 C CA . THR A 1 99 ? 20.885 5.581 -56.842 1.00 66.56 99 THR A CA 1
ATOM 745 C C . THR A 1 99 ? 22.029 4.724 -56.311 1.00 66.56 99 THR A C 1
ATOM 747 O O . THR A 1 99 ? 21.958 3.496 -56.368 1.00 66.56 99 THR A O 1
ATOM 750 N N . SER A 1 100 ? 23.106 5.348 -55.831 1.00 62.12 100 SER A N 1
ATOM 751 C CA . SER A 1 100 ? 24.212 4.631 -55.192 1.00 62.12 100 SER A CA 1
ATOM 752 C C . SER A 1 100 ? 23.690 3.872 -53.972 1.00 62.12 100 SER A C 1
ATOM 754 O O . SER A 1 100 ? 23.280 4.500 -52.996 1.00 62.12 100 SER A O 1
ATOM 756 N N . THR A 1 101 ? 23.703 2.540 -54.010 1.00 63.91 101 THR A N 1
ATOM 757 C CA . THR A 1 101 ? 23.406 1.727 -52.827 1.00 63.91 101 THR A CA 1
ATOM 758 C C . THR A 1 101 ? 24.442 2.048 -51.746 1.00 63.91 101 THR A C 1
ATOM 760 O O . THR A 1 101 ? 25.639 1.928 -52.027 1.00 63.91 101 THR A O 1
ATOM 763 N N . PRO A 1 102 ? 24.031 2.457 -50.531 1.00 65.06 102 PRO A N 1
ATOM 764 C CA . PRO A 1 102 ? 24.963 2.698 -49.438 1.00 65.06 102 PRO A CA 1
ATOM 765 C C . PRO A 1 102 ? 25.831 1.461 -49.200 1.00 65.06 102 PRO A C 1
ATOM 767 O O . PRO A 1 102 ? 25.319 0.348 -49.087 1.00 65.06 102 PRO A O 1
ATOM 770 N N . SER A 1 103 ? 27.149 1.642 -49.133 1.00 79.25 103 SER A N 1
ATOM 771 C CA . SER A 1 103 ? 28.086 0.556 -48.813 1.00 79.25 103 SER A CA 1
ATOM 772 C C . SER A 1 103 ? 28.028 0.148 -47.338 1.00 79.25 103 SER A C 1
ATOM 774 O O . SER A 1 103 ? 28.471 -0.944 -46.987 1.00 79.25 103 SER A O 1
ATOM 776 N N . VAL A 1 104 ? 27.464 1.012 -46.491 1.00 90.38 104 VAL A N 1
ATOM 777 C CA . VAL A 1 104 ? 27.268 0.814 -45.055 1.00 90.38 104 VAL A CA 1
ATOM 778 C C . VAL A 1 104 ? 25.767 0.890 -44.765 1.00 90.38 104 VAL A C 1
ATOM 780 O O . VAL A 1 104 ? 25.128 1.834 -45.236 1.00 90.38 104 VAL A O 1
ATOM 783 N N . PRO A 1 105 ? 25.182 -0.076 -44.033 1.00 96.19 105 PRO A N 1
ATOM 784 C CA . PRO A 1 105 ? 23.765 -0.040 -43.714 1.00 96.19 105 PRO A CA 1
ATOM 785 C C . PRO A 1 105 ? 23.450 1.118 -42.760 1.00 96.19 105 PRO A C 1
ATOM 787 O O . PRO A 1 105 ? 24.052 1.248 -41.693 1.00 96.19 105 PRO A O 1
ATOM 790 N N . MET A 1 106 ? 22.483 1.945 -43.142 1.00 97.19 106 MET A N 1
ATOM 791 C CA . MET A 1 106 ? 22.016 3.099 -42.377 1.00 97.19 106 MET A CA 1
ATOM 792 C C . MET A 1 106 ? 20.574 2.875 -41.939 1.00 97.19 106 MET A C 1
ATOM 794 O O . MET A 1 106 ? 19.760 2.371 -42.710 1.00 97.19 106 MET A O 1
ATOM 798 N N . VAL A 1 107 ? 20.243 3.267 -40.712 1.00 98.06 107 VAL A N 1
ATOM 799 C CA . VAL A 1 107 ? 18.880 3.216 -40.181 1.00 98.06 107 VAL A CA 1
ATOM 800 C C . VAL A 1 107 ? 18.310 4.612 -39.996 1.00 98.06 107 VAL A C 1
ATOM 802 O O . VAL A 1 107 ? 18.997 5.517 -39.528 1.00 98.06 107 VAL A O 1
ATOM 805 N N . SER A 1 108 ? 17.031 4.764 -40.317 1.00 98.00 108 SER A N 1
ATOM 806 C CA . SER A 1 108 ? 16.188 5.903 -39.948 1.00 98.00 108 SER A CA 1
ATOM 807 C C . SER A 1 108 ? 14.957 5.410 -39.190 1.00 98.00 108 SER A C 1
ATOM 809 O O . SER A 1 108 ? 14.661 4.213 -39.196 1.00 98.00 108 SER A O 1
ATOM 811 N N . VAL A 1 109 ? 14.238 6.312 -38.519 1.00 98.56 109 VAL A N 1
ATOM 812 C CA . VAL A 1 109 ? 13.020 5.966 -37.770 1.00 98.56 109 VAL A CA 1
ATOM 813 C C . VAL A 1 109 ? 11.840 6.849 -38.157 1.00 98.56 109 VAL A C 1
ATOM 815 O O . VAL A 1 109 ? 12.009 8.041 -38.418 1.00 98.56 109 VAL A O 1
ATOM 818 N N . SER A 1 110 ? 10.638 6.270 -38.162 1.00 98.19 110 SER A N 1
ATOM 819 C CA . SER A 1 110 ? 9.375 6.985 -38.401 1.00 98.19 110 SER A CA 1
ATOM 820 C C . SER A 1 110 ? 8.839 7.711 -37.160 1.00 98.19 110 SER A C 1
ATOM 822 O O . SER A 1 110 ? 8.037 8.634 -37.284 1.00 98.19 110 SER A O 1
ATOM 824 N N . VAL A 1 111 ? 9.312 7.330 -35.970 1.00 98.00 111 VAL A N 1
ATOM 825 C CA . VAL A 1 111 ? 8.984 7.928 -34.666 1.00 98.00 111 VAL A CA 1
ATOM 826 C C . VAL A 1 111 ? 10.280 8.055 -33.858 1.00 98.00 111 VAL A C 1
ATOM 828 O O . VAL A 1 111 ? 11.105 7.139 -33.937 1.00 98.00 111 VAL A O 1
ATOM 831 N N . PRO A 1 112 ? 10.500 9.132 -33.071 1.00 98.19 112 PRO A N 1
ATOM 832 C CA . PRO A 1 112 ? 11.658 9.218 -32.185 1.00 98.19 112 PRO A CA 1
ATOM 833 C C . PRO A 1 112 ? 11.777 7.956 -31.326 1.00 98.19 112 PRO A C 1
ATOM 835 O O . PRO A 1 112 ? 10.860 7.617 -30.579 1.00 98.19 112 PRO A O 1
ATOM 838 N N . THR A 1 113 ? 12.881 7.229 -31.475 1.00 98.25 113 THR A N 1
ATOM 839 C CA . THR A 1 113 ? 13.027 5.883 -30.911 1.00 98.25 113 THR A CA 1
ATOM 840 C C . THR A 1 113 ? 14.190 5.850 -29.933 1.00 98.25 113 THR A C 1
ATOM 842 O O . THR A 1 113 ? 15.305 6.270 -30.250 1.00 98.25 113 THR A O 1
ATOM 845 N N . ASN A 1 114 ? 13.927 5.345 -28.729 1.00 98.38 114 ASN A N 1
ATOM 846 C CA . ASN A 1 114 ? 14.926 5.252 -27.671 1.00 98.38 114 ASN A CA 1
ATOM 847 C C . ASN A 1 114 ? 16.052 4.305 -28.081 1.00 98.38 114 ASN A C 1
ATOM 849 O O . ASN A 1 114 ? 15.799 3.169 -28.485 1.00 98.38 114 ASN A O 1
ATOM 853 N N . CYS A 1 115 ? 17.285 4.763 -27.900 1.00 97.75 115 CYS A N 1
ATOM 854 C CA . CYS A 1 115 ? 18.470 3.939 -28.025 1.00 97.75 115 CYS A CA 1
ATOM 855 C C . CYS A 1 115 ? 18.951 3.552 -26.626 1.00 97.75 115 CYS A C 1
ATOM 857 O O . CYS A 1 115 ? 19.219 4.416 -25.784 1.00 97.75 115 CYS A O 1
ATOM 859 N N . ARG A 1 116 ? 19.001 2.249 -26.353 1.00 97.75 116 ARG A N 1
ATOM 860 C CA . ARG A 1 116 ? 19.200 1.693 -25.007 1.00 97.75 116 ARG A CA 1
ATOM 861 C C . ARG A 1 116 ? 20.488 0.884 -24.911 1.00 97.75 116 ARG A C 1
ATOM 863 O O . ARG A 1 116 ? 21.052 0.487 -25.928 1.00 97.75 116 ARG A O 1
ATOM 870 N N . ILE A 1 117 ? 20.955 0.615 -23.694 1.00 96.00 117 ILE A N 1
ATOM 871 C CA . ILE A 1 117 ? 22.131 -0.251 -23.481 1.00 96.00 117 ILE A CA 1
ATOM 872 C C . ILE A 1 117 ? 21.874 -1.719 -23.856 1.00 96.00 117 ILE A C 1
ATOM 874 O O . ILE A 1 117 ? 22.827 -2.448 -24.098 1.00 96.00 117 ILE A O 1
ATOM 878 N N . GLY A 1 118 ? 20.608 -2.132 -23.947 1.00 96.44 118 GLY A N 1
ATOM 879 C CA . GLY A 1 118 ? 20.147 -3.457 -24.363 1.00 96.44 118 GLY A CA 1
ATOM 880 C C . GLY A 1 118 ? 18.737 -3.383 -24.968 1.00 96.44 118 GLY A C 1
ATOM 881 O O . GLY A 1 118 ? 18.127 -2.309 -24.971 1.00 96.44 118 GLY A O 1
ATOM 882 N N . PRO A 1 119 ? 18.201 -4.487 -25.508 1.00 95.69 119 PRO A N 1
ATOM 883 C CA . PRO A 1 119 ? 16.900 -4.483 -26.168 1.00 95.69 119 PRO A CA 1
ATOM 884 C C . PRO A 1 119 ? 15.730 -4.469 -25.176 1.00 95.69 119 PRO A C 1
ATOM 886 O O . PRO A 1 119 ? 15.561 -5.379 -24.375 1.00 95.69 119 PRO A O 1
ATOM 889 N N . GLY A 1 120 ? 14.857 -3.467 -25.275 1.00 92.88 120 GLY A N 1
ATOM 890 C CA . GLY A 1 120 ? 13.602 -3.412 -24.514 1.00 92.88 120 GLY A CA 1
ATOM 891 C C . GLY A 1 120 ? 13.624 -2.446 -23.332 1.00 92.88 120 GLY A C 1
ATOM 892 O O . GLY A 1 120 ? 14.650 -1.868 -22.986 1.00 92.88 120 GLY A O 1
ATOM 893 N N . ALA A 1 121 ? 12.452 -2.221 -22.733 1.00 92.38 121 ALA A N 1
ATOM 894 C CA . ALA A 1 121 ? 12.251 -1.161 -21.741 1.00 92.38 121 ALA A CA 1
ATOM 895 C C . ALA A 1 121 ? 12.969 -1.398 -20.402 1.00 92.38 121 ALA A C 1
ATOM 897 O O . ALA A 1 121 ? 13.194 -0.438 -19.673 1.00 92.38 121 ALA A O 1
ATOM 898 N N . VAL A 1 122 ? 13.351 -2.646 -20.109 1.00 92.44 122 VAL A N 1
ATOM 899 C CA . VAL A 1 122 ? 14.105 -3.023 -18.901 1.00 92.44 122 VAL A CA 1
ATOM 900 C C . VAL A 1 122 ? 15.538 -2.476 -18.893 1.00 92.44 122 VAL A C 1
ATOM 902 O O . VAL A 1 122 ? 16.158 -2.396 -17.840 1.00 92.44 122 VAL A O 1
ATOM 905 N N . TYR A 1 123 ? 16.073 -2.093 -20.056 1.00 94.19 123 TYR A N 1
ATOM 906 C CA . TYR A 1 123 ? 17.413 -1.528 -20.183 1.00 94.19 123 TYR A CA 1
ATOM 907 C C . TYR A 1 123 ? 17.369 -0.006 -20.201 1.00 94.19 123 TYR A C 1
ATOM 909 O O . TYR A 1 123 ? 16.501 0.588 -20.845 1.00 94.19 123 TYR A O 1
ATOM 917 N N . ASP A 1 124 ? 18.355 0.635 -19.587 1.00 94.38 124 ASP A N 1
ATOM 918 C CA . ASP A 1 124 ? 18.434 2.092 -19.548 1.00 94.38 124 ASP A CA 1
ATOM 919 C C . ASP A 1 124 ? 18.597 2.713 -20.941 1.00 94.38 124 ASP A C 1
ATOM 921 O O . ASP A 1 124 ? 19.287 2.193 -21.827 1.00 94.38 124 ASP A O 1
ATOM 925 N N . GLN A 1 125 ? 17.944 3.858 -21.131 1.00 96.62 125 GLN A N 1
ATOM 926 C CA . GLN A 1 125 ? 18.079 4.687 -22.322 1.00 96.62 125 GLN A CA 1
ATOM 927 C C . GLN A 1 125 ? 19.348 5.532 -22.232 1.00 96.62 125 GLN A C 1
ATOM 929 O O . GLN A 1 125 ? 19.549 6.251 -21.258 1.00 96.62 125 GLN A O 1
ATOM 934 N N . VAL A 1 126 ? 20.162 5.500 -23.287 1.00 97.25 126 VAL A N 1
ATOM 935 C CA . VAL A 1 126 ? 21.387 6.310 -23.398 1.00 97.25 126 VAL A CA 1
ATOM 936 C C . VAL A 1 126 ? 21.250 7.461 -24.384 1.00 97.25 126 VAL A C 1
ATOM 938 O O . VAL A 1 126 ? 21.965 8.452 -24.269 1.00 97.25 126 VAL A O 1
ATOM 941 N N . SER A 1 127 ? 20.335 7.357 -25.348 1.00 97.81 127 SER A N 1
ATOM 942 C CA . SER A 1 127 ? 20.019 8.430 -26.293 1.00 97.81 127 SER A CA 1
ATOM 943 C C . SER A 1 127 ? 18.687 8.168 -27.003 1.00 97.81 127 SER A C 1
ATOM 945 O O . SER A 1 127 ? 17.956 7.234 -26.667 1.00 97.81 127 SER A O 1
ATOM 947 N N . VAL A 1 128 ? 18.354 9.010 -27.980 1.00 98.31 128 VAL A N 1
ATOM 948 C CA . VAL A 1 128 ? 17.184 8.861 -28.852 1.00 98.31 128 VAL A CA 1
ATOM 949 C C . VAL A 1 128 ? 17.637 9.097 -30.288 1.00 98.31 128 VAL A C 1
ATOM 951 O O . VAL A 1 128 ? 18.329 10.079 -30.556 1.00 98.31 128 VAL A O 1
ATOM 954 N N . LEU A 1 129 ? 17.237 8.226 -31.215 1.00 98.38 129 LEU A N 1
ATOM 955 C CA . LEU A 1 129 ? 17.326 8.522 -32.642 1.00 98.38 129 LEU A CA 1
ATOM 956 C C . LEU A 1 129 ? 16.075 9.313 -33.039 1.00 98.38 129 LEU A C 1
ATOM 958 O O . LEU A 1 129 ? 14.962 8.789 -32.970 1.00 98.38 129 LEU A O 1
ATOM 962 N N . LEU A 1 130 ? 16.248 10.587 -33.393 1.00 98.19 130 LEU A N 1
ATOM 963 C CA . LEU A 1 130 ? 15.150 11.462 -33.810 1.00 98.19 130 LEU A CA 1
ATOM 964 C C . LEU A 1 130 ? 14.765 11.208 -35.275 1.00 98.19 130 LEU A C 1
ATOM 966 O O . LEU A 1 130 ? 15.592 10.815 -36.097 1.00 98.19 130 LEU A O 1
ATOM 970 N N . THR A 1 131 ? 13.508 11.482 -35.617 1.00 97.88 131 THR A N 1
ATOM 971 C CA . THR A 1 131 ? 13.022 11.446 -37.005 1.00 97.88 131 THR A CA 1
ATOM 972 C C . THR A 1 131 ? 13.811 12.410 -37.889 1.00 97.88 131 THR A C 1
ATOM 974 O O . THR A 1 131 ? 14.093 13.536 -37.478 1.00 97.88 131 THR A O 1
ATOM 977 N N . GLY A 1 132 ? 14.141 11.986 -39.110 1.00 95.00 132 GLY A N 1
ATOM 978 C CA . GLY A 1 132 ? 14.971 12.760 -40.043 1.00 95.00 132 GLY A CA 1
ATOM 979 C C . GLY A 1 132 ? 16.481 12.618 -39.818 1.00 95.00 132 GLY A C 1
ATOM 980 O O . GLY A 1 132 ? 17.255 13.093 -40.645 1.00 95.00 132 GLY A O 1
ATOM 981 N N . MET A 1 133 ? 16.913 11.937 -38.750 1.00 96.44 133 MET A N 1
ATOM 982 C CA . MET A 1 133 ? 18.306 11.531 -38.559 1.00 96.44 133 MET A CA 1
ATOM 983 C C . MET A 1 133 ? 18.536 10.098 -39.041 1.00 96.44 133 MET A C 1
ATOM 985 O O . MET A 1 133 ? 17.619 9.274 -39.060 1.00 96.44 133 MET A O 1
ATOM 989 N N . GLN A 1 134 ? 19.787 9.801 -39.393 1.00 96.75 134 GLN A N 1
ATOM 990 C CA . GLN A 1 134 ? 20.240 8.452 -39.714 1.00 96.75 134 GLN A CA 1
ATOM 991 C C . GLN A 1 134 ? 21.412 8.042 -38.821 1.00 96.75 134 GLN A C 1
ATOM 993 O O . GLN A 1 134 ? 22.206 8.888 -38.407 1.00 96.75 134 GLN A O 1
ATOM 998 N N . ALA A 1 135 ? 21.536 6.743 -38.553 1.00 97.69 135 ALA A N 1
ATOM 999 C CA . ALA A 1 135 ? 22.663 6.159 -37.831 1.00 97.69 135 ALA A CA 1
ATOM 1000 C C . ALA A 1 135 ? 23.181 4.898 -38.535 1.00 97.69 135 ALA A C 1
ATOM 1002 O O . ALA A 1 135 ? 22.415 4.166 -39.155 1.00 97.69 135 ALA A O 1
ATOM 1003 N N . GLU A 1 136 ? 24.484 4.640 -38.432 1.00 97.88 136 GLU A N 1
ATOM 1004 C CA . GLU A 1 136 ? 25.108 3.413 -38.940 1.00 97.88 136 GLU A CA 1
ATOM 1005 C C . GLU A 1 136 ? 24.633 2.202 -38.132 1.00 97.88 136 GLU A C 1
ATOM 1007 O O . GLU A 1 136 ? 24.710 2.214 -36.899 1.00 97.88 136 GLU A O 1
ATOM 1012 N N . VAL A 1 137 ? 24.189 1.154 -38.825 1.00 98.19 137 VAL A N 1
ATOM 1013 C CA . VAL A 1 137 ? 23.859 -0.150 -38.242 1.00 98.19 137 VAL A CA 1
ATOM 1014 C C . VAL A 1 137 ? 25.119 -1.007 -38.207 1.00 98.19 137 VAL A C 1
ATOM 1016 O O . VAL A 1 137 ? 25.749 -1.242 -39.233 1.00 98.19 137 VAL A O 1
ATOM 1019 N N . VAL A 1 138 ? 25.477 -1.506 -37.027 1.00 97.88 138 VAL A N 1
ATOM 1020 C CA . VAL A 1 138 ? 26.712 -2.279 -36.814 1.00 97.88 138 VAL A CA 1
ATOM 1021 C C . VAL A 1 138 ? 26.460 -3.745 -36.469 1.00 97.88 138 VAL A C 1
ATOM 1023 O O . VAL A 1 138 ? 27.340 -4.572 -36.686 1.00 97.88 138 VAL A O 1
ATOM 1026 N N . ALA A 1 139 ? 25.273 -4.083 -35.959 1.00 97.81 139 ALA A N 1
ATOM 1027 C CA . ALA A 1 139 ? 24.853 -5.457 -35.685 1.00 97.81 139 ALA A CA 1
ATOM 1028 C C . ALA A 1 139 ? 23.318 -5.561 -35.605 1.00 97.81 139 ALA A C 1
ATOM 1030 O O . ALA A 1 139 ? 22.602 -4.557 -35.672 1.00 97.81 139 ALA A O 1
ATOM 1031 N N . ARG A 1 140 ? 22.809 -6.782 -35.445 1.00 97.50 140 ARG A N 1
ATOM 1032 C CA . ARG A 1 140 ? 21.394 -7.083 -35.167 1.00 97.50 140 ARG A CA 1
ATOM 1033 C C . ARG A 1 140 ? 21.268 -8.154 -34.090 1.00 97.50 140 ARG A C 1
ATOM 1035 O O . ARG A 1 140 ? 22.234 -8.864 -33.829 1.00 97.50 140 ARG A O 1
ATOM 1042 N N . ASN A 1 141 ? 20.087 -8.316 -33.510 1.00 97.19 141 ASN A N 1
ATOM 1043 C CA . ASN A 1 141 ? 19.796 -9.515 -32.723 1.00 97.19 141 ASN A CA 1
ATOM 1044 C C . ASN A 1 141 ? 19.414 -10.704 -33.612 1.00 97.19 141 ASN A C 1
ATOM 1046 O O . ASN A 1 141 ? 19.116 -10.544 -34.800 1.00 97.19 141 ASN A O 1
ATOM 1050 N N . ALA A 1 142 ? 19.401 -11.897 -33.020 1.00 96.31 142 ALA A N 1
ATOM 1051 C CA . ALA A 1 142 ? 19.080 -13.137 -33.721 1.00 96.31 142 ALA A CA 1
ATOM 1052 C C . ALA A 1 142 ? 17.654 -13.125 -34.298 1.00 96.31 142 ALA A C 1
ATOM 1054 O O . ALA A 1 142 ? 17.428 -13.617 -35.401 1.00 96.31 142 ALA A O 1
ATOM 1055 N N . GLU A 1 143 ? 16.710 -12.505 -33.588 1.00 95.12 143 GLU A N 1
ATOM 1056 C CA . GLU A 1 143 ? 15.299 -12.431 -33.971 1.00 95.12 143 GLU A CA 1
ATOM 1057 C C . GLU A 1 143 ? 15.014 -11.344 -35.022 1.00 95.12 143 GLU A C 1
ATOM 1059 O O . GLU A 1 143 ? 13.908 -11.280 -35.553 1.00 95.12 143 GLU A O 1
ATOM 1064 N N . GLY A 1 144 ? 15.979 -10.466 -35.318 1.00 93.56 144 GLY A N 1
ATOM 1065 C CA . GLY A 1 144 ? 15.806 -9.350 -36.255 1.00 93.56 144 GLY A CA 1
ATOM 1066 C C . GLY A 1 144 ? 14.836 -8.258 -35.779 1.00 93.56 144 GLY A C 1
ATOM 1067 O O . GLY A 1 144 ? 14.370 -7.457 -36.585 1.00 93.56 144 GLY A O 1
ATOM 1068 N N . THR A 1 145 ? 14.519 -8.219 -34.485 1.00 96.62 145 THR A N 1
ATOM 1069 C CA . THR A 1 145 ? 13.609 -7.240 -33.867 1.00 96.62 145 THR A CA 1
ATOM 1070 C C . THR A 1 145 ? 14.323 -5.993 -33.338 1.00 96.62 145 THR A C 1
ATOM 1072 O O . THR A 1 145 ? 13.668 -4.986 -33.059 1.00 96.62 145 THR A O 1
ATOM 1075 N N . TYR A 1 146 ? 15.652 -6.030 -33.221 1.00 98.00 146 TYR A N 1
ATOM 1076 C CA . TYR A 1 146 ? 16.499 -4.928 -32.777 1.00 98.00 146 TYR A CA 1
ATOM 1077 C C . TYR A 1 146 ? 17.730 -4.761 -33.668 1.00 98.00 146 TYR A C 1
ATOM 1079 O O . TYR A 1 146 ? 18.373 -5.726 -34.088 1.00 98.00 146 TYR A O 1
ATOM 1087 N N . TRP A 1 147 ? 18.097 -3.500 -33.872 1.00 98.38 147 TRP A N 1
ATOM 1088 C CA . TRP A 1 147 ? 19.341 -3.088 -34.505 1.00 98.38 147 TRP A CA 1
ATOM 1089 C C . TRP A 1 147 ? 20.306 -2.569 -33.452 1.00 98.38 147 TRP A C 1
ATOM 1091 O O . TRP A 1 147 ? 19.901 -1.865 -32.528 1.00 98.38 147 TRP A O 1
ATOM 1101 N N . VAL A 1 148 ? 21.591 -2.863 -33.611 1.00 98.44 148 VAL A N 1
ATOM 1102 C CA . VAL A 1 148 ? 22.642 -2.173 -32.868 1.00 98.44 148 VAL A CA 1
ATOM 1103 C C . VAL A 1 148 ? 23.213 -1.103 -33.775 1.00 98.44 148 VAL A C 1
ATOM 1105 O O . VAL A 1 148 ? 23.662 -1.400 -34.883 1.00 98.44 148 VAL A O 1
ATOM 1108 N N . ILE A 1 149 ? 23.190 0.138 -33.307 1.00 98.56 149 ILE A N 1
ATOM 1109 C CA . ILE A 1 149 ? 23.584 1.306 -34.091 1.00 98.56 149 ILE A CA 1
ATOM 1110 C C . ILE A 1 149 ? 24.711 2.057 -33.398 1.00 98.56 149 ILE A C 1
ATOM 1112 O O . ILE A 1 149 ? 24.877 1.941 -32.179 1.00 98.56 149 ILE A O 1
ATOM 1116 N N . ARG A 1 150 ? 25.460 2.877 -34.140 1.00 98.25 150 ARG A N 1
ATOM 1117 C CA . ARG A 1 150 ? 26.282 3.911 -33.498 1.00 98.25 150 ARG A CA 1
ATOM 1118 C C . ARG A 1 150 ? 25.383 4.867 -32.730 1.00 98.25 150 ARG A C 1
ATOM 1120 O O . ARG A 1 150 ? 24.359 5.313 -33.243 1.00 98.25 150 ARG A O 1
ATOM 1127 N N . ASN A 1 151 ? 25.774 5.163 -31.496 1.00 97.81 151 ASN A N 1
ATOM 1128 C CA . ASN A 1 151 ? 24.970 5.968 -30.597 1.00 97.81 151 ASN A CA 1
ATOM 1129 C C . ASN A 1 151 ? 24.800 7.400 -31.147 1.00 97.81 151 ASN A C 1
ATOM 1131 O O . ASN A 1 151 ? 25.786 8.132 -31.214 1.00 97.81 151 ASN A O 1
ATOM 1135 N N . PRO A 1 152 ? 23.577 7.854 -31.489 1.00 96.62 152 PRO A N 1
ATOM 1136 C CA . PRO A 1 152 ? 23.373 9.211 -32.003 1.00 96.62 152 PRO A CA 1
ATOM 1137 C C . PRO A 1 152 ? 23.675 10.293 -30.954 1.00 96.62 152 PRO A C 1
ATOM 1139 O O . PRO A 1 152 ? 23.924 11.441 -31.309 1.00 96.62 152 PRO A O 1
ATOM 1142 N N . GLY A 1 153 ? 23.669 9.936 -29.664 1.00 93.44 153 GLY A N 1
ATOM 1143 C CA . GLY A 1 153 ? 23.960 10.838 -28.550 1.00 93.44 153 GLY A CA 1
ATOM 1144 C C . GLY A 1 153 ? 25.435 10.919 -28.146 1.00 93.44 153 GLY A C 1
ATOM 1145 O O . GLY A 1 153 ? 25.739 11.619 -27.183 1.00 93.44 153 GLY A O 1
ATOM 1146 N N . GLY A 1 154 ? 26.354 10.212 -28.817 1.00 92.62 154 GLY A N 1
ATOM 1147 C CA . GLY A 1 154 ? 27.781 10.296 -28.501 1.00 92.62 154 GLY A CA 1
ATOM 1148 C C . GLY A 1 154 ? 28.571 9.029 -28.815 1.00 92.62 154 GLY A C 1
ATOM 1149 O O . GLY A 1 154 ? 28.413 8.408 -29.859 1.00 92.62 154 GLY A O 1
ATOM 1150 N N . ALA A 1 155 ? 29.480 8.662 -27.914 1.00 95.38 155 ALA A N 1
ATOM 1151 C CA . ALA A 1 155 ? 30.345 7.505 -28.109 1.00 95.38 155 ALA A CA 1
ATOM 1152 C C . ALA A 1 155 ? 29.594 6.170 -27.948 1.00 95.38 155 ALA A C 1
ATOM 1154 O O . ALA A 1 155 ? 28.586 6.068 -27.242 1.00 95.38 155 ALA A O 1
ATOM 1155 N N . GLY A 1 156 ? 30.153 5.129 -28.567 1.00 96.56 156 GLY A N 1
ATOM 1156 C CA . GLY A 1 156 ? 29.696 3.751 -28.425 1.00 96.56 156 GLY A CA 1
ATOM 1157 C C . GLY A 1 156 ? 28.518 3.384 -29.326 1.00 96.56 156 GLY A C 1
ATOM 1158 O O . GLY A 1 156 ? 28.262 4.006 -30.360 1.00 96.56 156 GLY A O 1
ATOM 1159 N N . THR A 1 157 ? 27.828 2.323 -28.930 1.00 98.06 157 THR A N 1
ATOM 1160 C CA . THR A 1 157 ? 26.706 1.727 -29.657 1.00 98.06 157 THR A CA 1
ATOM 1161 C C . THR A 1 157 ? 25.516 1.545 -28.731 1.00 98.06 157 THR A C 1
ATOM 1163 O O . THR A 1 157 ? 25.681 1.458 -27.515 1.00 98.06 157 THR A O 1
ATOM 1166 N N . CYS A 1 158 ? 24.320 1.453 -29.294 1.00 98.19 158 CYS A N 1
ATOM 1167 C CA . CYS A 1 158 ? 23.105 1.214 -28.528 1.00 98.19 158 CYS A CA 1
ATOM 1168 C C . CYS A 1 158 ? 22.075 0.433 -29.348 1.00 98.19 158 CYS A C 1
ATOM 1170 O O . CYS A 1 158 ? 22.165 0.336 -30.573 1.00 98.19 158 CYS A O 1
ATOM 1172 N N . TRP A 1 159 ? 21.119 -0.154 -28.640 1.00 98.31 159 TRP A N 1
ATOM 1173 C CA . TRP A 1 159 ? 20.071 -1.008 -29.172 1.00 98.31 159 TRP A CA 1
ATOM 1174 C C . TRP A 1 159 ? 18.851 -0.169 -29.532 1.00 98.31 159 TRP A C 1
ATOM 1176 O O . TRP A 1 159 ? 18.309 0.552 -28.690 1.00 98.31 159 TRP A O 1
ATOM 1186 N N . LEU A 1 160 ? 18.423 -0.285 -30.783 1.00 98.50 160 LEU A N 1
ATOM 1187 C CA . LEU A 1 160 ? 17.309 0.432 -31.381 1.00 98.50 160 LEU A CA 1
ATOM 1188 C C . LEU A 1 160 ? 16.219 -0.566 -31.770 1.00 98.50 160 LEU A C 1
ATOM 1190 O O . LEU A 1 160 ? 16.485 -1.566 -32.439 1.00 98.50 160 LEU A O 1
ATOM 1194 N N . TRP A 1 161 ? 14.983 -0.298 -31.358 1.00 98.31 161 TRP A N 1
ATOM 1195 C CA . TRP A 1 161 ? 13.862 -1.175 -31.677 1.00 98.31 161 TRP A CA 1
ATOM 1196 C C . TRP A 1 161 ? 13.499 -1.102 -33.164 1.00 98.31 161 TRP A C 1
ATOM 1198 O O . TRP A 1 161 ? 13.310 -0.018 -33.715 1.00 98.31 161 TRP A O 1
ATOM 1208 N N . GLY A 1 162 ? 13.380 -2.265 -33.806 1.00 97.44 162 GLY A N 1
ATOM 1209 C CA . GLY A 1 162 ? 13.153 -2.386 -35.243 1.00 97.44 162 GLY A CA 1
ATOM 1210 C C . GLY A 1 162 ? 11.763 -1.951 -35.711 1.00 97.44 162 GLY A C 1
ATOM 1211 O O . GLY A 1 162 ? 11.596 -1.666 -36.889 1.00 97.44 162 GLY A O 1
ATOM 1212 N N . TYR A 1 163 ? 10.776 -1.859 -34.814 1.00 97.75 163 TYR A N 1
ATOM 1213 C CA . TYR A 1 163 ? 9.374 -1.616 -35.185 1.00 97.75 163 TYR A CA 1
ATOM 1214 C C . TYR A 1 163 ? 9.148 -0.289 -35.929 1.00 97.75 163 TYR A C 1
ATOM 1216 O O . TYR A 1 163 ? 8.365 -0.238 -36.873 1.00 97.75 163 TYR A O 1
ATOM 1224 N N . TYR A 1 164 ? 9.860 0.772 -35.539 1.00 96.94 164 TYR A N 1
ATOM 1225 C CA . TYR A 1 164 ? 9.807 2.075 -36.216 1.00 96.94 164 TYR A CA 1
ATOM 1226 C C . TYR A 1 164 ? 10.966 2.294 -37.194 1.00 96.94 164 TYR A C 1
ATOM 1228 O O . TYR A 1 164 ? 11.064 3.368 -37.787 1.00 96.94 164 TYR A O 1
ATOM 1236 N N . ALA A 1 165 ? 11.867 1.320 -37.336 1.00 97.56 165 ALA A N 1
ATOM 1237 C CA . ALA A 1 165 ? 13.129 1.478 -38.039 1.00 97.56 165 ALA A CA 1
ATOM 1238 C C . ALA A 1 165 ? 13.024 1.067 -39.513 1.00 97.56 165 ALA A C 1
ATOM 1240 O O . ALA A 1 165 ? 12.496 0.009 -39.844 1.00 97.56 165 ALA A O 1
ATOM 1241 N N . THR A 1 166 ? 13.604 1.874 -40.398 1.00 97.81 166 THR A N 1
ATOM 1242 C CA . THR A 1 166 ? 13.838 1.530 -41.807 1.00 97.81 166 THR A CA 1
ATOM 1243 C C . THR A 1 166 ? 15.340 1.486 -42.051 1.00 97.81 166 THR A C 1
ATOM 1245 O O . THR A 1 166 ? 16.022 2.481 -41.806 1.00 97.81 166 THR A O 1
ATOM 1248 N N . VAL A 1 167 ? 15.853 0.337 -42.506 1.00 97.12 167 VAL A N 1
ATOM 1249 C CA . VAL A 1 167 ? 17.281 0.137 -42.799 1.00 97.12 167 VAL A CA 1
ATOM 1250 C C . VAL A 1 167 ? 17.508 0.080 -44.303 1.00 97.12 167 VAL A C 1
ATOM 1252 O O . VAL A 1 167 ? 16.885 -0.720 -44.998 1.00 97.12 167 VAL A O 1
ATOM 1255 N N . GLU A 1 168 ? 18.441 0.891 -44.787 1.00 95.81 168 GLU A N 1
ATOM 1256 C CA . GLU A 1 168 ? 18.889 0.926 -46.176 1.00 95.81 168 GLU A CA 1
ATOM 1257 C C . GLU A 1 168 ? 20.350 0.479 -46.264 1.00 95.81 168 GLU A C 1
ATOM 1259 O O . GLU A 1 168 ? 21.179 0.887 -45.454 1.00 95.81 168 GLU A O 1
ATOM 1264 N N . GLY A 1 169 ? 20.681 -0.348 -47.258 1.00 92.31 169 GLY A N 1
ATOM 1265 C CA . GLY A 1 169 ? 22.029 -0.895 -47.450 1.00 92.31 169 GLY A CA 1
ATOM 1266 C C . GLY A 1 169 ? 22.172 -2.368 -47.031 1.00 92.31 169 GLY A C 1
ATOM 1267 O O . GLY A 1 169 ? 21.185 -3.041 -46.721 1.00 92.31 169 GLY A O 1
ATOM 1268 N N . PRO A 1 170 ? 23.396 -2.921 -47.080 1.00 92.06 170 PRO A N 1
ATOM 1269 C CA . PRO A 1 170 ? 23.632 -4.351 -46.905 1.00 92.06 170 PRO A CA 1
ATOM 1270 C C . PRO A 1 170 ? 23.521 -4.779 -45.434 1.00 92.06 170 PRO A C 1
ATOM 1272 O O . PRO A 1 170 ? 24.371 -4.449 -44.615 1.00 92.06 170 PRO A O 1
ATOM 1275 N N . THR A 1 171 ? 22.509 -5.584 -45.102 1.00 93.00 171 THR A N 1
ATOM 1276 C CA . THR A 1 171 ? 22.313 -6.138 -43.743 1.00 93.00 171 THR A CA 1
ATOM 1277 C C . THR A 1 171 ? 22.690 -7.616 -43.614 1.00 93.00 171 THR A C 1
ATOM 1279 O O . THR A 1 171 ? 22.820 -8.128 -42.503 1.00 93.00 171 THR A O 1
ATOM 1282 N N . GLY A 1 172 ? 22.891 -8.316 -44.736 1.00 89.50 172 GLY A N 1
ATOM 1283 C CA . GLY A 1 172 ? 23.110 -9.768 -44.762 1.00 89.50 172 GLY A CA 1
ATOM 1284 C C . GLY A 1 172 ? 24.404 -10.238 -44.087 1.00 89.50 172 GLY A C 1
ATOM 1285 O O . GLY A 1 172 ? 24.472 -11.382 -43.650 1.00 89.50 172 GLY A O 1
ATOM 1286 N N . SER A 1 173 ? 25.404 -9.361 -43.974 1.00 89.69 173 SER A N 1
ATOM 1287 C CA . SER A 1 173 ? 26.701 -9.639 -43.342 1.00 89.69 173 SER A CA 1
ATOM 1288 C C . SER A 1 173 ? 26.851 -9.024 -41.948 1.00 89.69 173 SER A C 1
ATOM 1290 O O . SER A 1 173 ? 27.954 -9.033 -41.402 1.00 89.69 173 SER A O 1
ATOM 1292 N N . LEU A 1 174 ? 25.784 -8.448 -41.383 1.00 95.88 174 LEU A N 1
ATOM 1293 C CA . LEU A 1 174 ? 25.849 -7.864 -40.047 1.00 95.88 174 LEU A CA 1
ATOM 1294 C C . LEU A 1 174 ? 26.073 -8.960 -38.994 1.00 95.88 174 LEU A C 1
ATOM 1296 O O . LEU A 1 174 ? 25.367 -9.976 -39.019 1.00 95.88 174 LEU A O 1
ATOM 1300 N N . PRO A 1 175 ? 27.002 -8.751 -38.044 1.00 97.50 175 PRO A N 1
ATOM 1301 C CA . PRO A 1 175 ? 27.117 -9.594 -36.866 1.00 97.50 175 PRO A CA 1
ATOM 1302 C C . PRO A 1 175 ? 25.785 -9.710 -36.125 1.00 97.50 175 PRO A C 1
ATOM 1304 O O . PRO A 1 175 ? 24.991 -8.765 -36.077 1.00 97.50 175 PRO A O 1
ATOM 1307 N N . VAL A 1 176 ? 25.573 -10.870 -35.511 1.00 97.50 176 VAL A N 1
ATOM 1308 C CA . VAL A 1 176 ? 24.480 -11.087 -34.566 1.00 97.50 176 VAL A CA 1
ATOM 1309 C C . VAL A 1 176 ? 25.040 -10.912 -33.159 1.00 97.50 176 VAL A C 1
ATOM 1311 O O . VAL A 1 176 ? 26.010 -11.582 -32.810 1.00 97.50 176 VAL A O 1
ATOM 1314 N N . TRP A 1 177 ? 24.485 -9.982 -32.384 1.00 97.50 177 TRP A N 1
ATOM 1315 C CA . TRP A 1 177 ? 24.868 -9.750 -30.989 1.00 97.50 177 TRP A CA 1
ATOM 1316 C C . TRP A 1 177 ? 23.792 -10.284 -30.053 1.00 97.50 177 TRP A C 1
ATOM 1318 O O . TRP A 1 177 ? 22.600 -10.071 -30.284 1.00 97.50 177 TRP A O 1
ATOM 1328 N N . ASP A 1 178 ? 24.234 -10.933 -28.981 1.00 96.06 178 ASP A N 1
ATOM 1329 C CA . ASP A 1 178 ? 23.361 -11.327 -27.884 1.00 96.06 178 ASP A CA 1
ATOM 1330 C C . ASP A 1 178 ? 23.040 -10.112 -27.000 1.00 96.06 178 ASP A C 1
ATOM 1332 O O . ASP A 1 178 ? 23.886 -9.221 -26.830 1.00 96.06 178 ASP A O 1
ATOM 1336 N N . PRO A 1 179 ? 21.824 -10.040 -26.433 1.00 92.38 179 PRO A N 1
ATOM 1337 C CA . PRO A 1 179 ? 21.480 -8.990 -25.492 1.00 92.38 179 PRO A CA 1
ATOM 1338 C C . PRO A 1 179 ? 22.402 -9.034 -24.264 1.00 92.38 179 PRO A C 1
ATOM 1340 O O . PRO A 1 179 ? 22.724 -10.119 -23.770 1.00 92.38 179 PRO A O 1
ATOM 1343 N N . PRO A 1 180 ? 22.797 -7.873 -23.710 1.00 93.00 180 PRO A N 1
ATOM 1344 C CA . PRO A 1 180 ? 23.463 -7.852 -22.416 1.00 93.00 180 PRO A CA 1
ATOM 1345 C C . PRO A 1 180 ? 22.524 -8.405 -21.334 1.00 93.00 180 PRO A C 1
ATOM 1347 O O . PRO A 1 180 ? 21.301 -8.341 -21.492 1.00 93.00 180 PRO A O 1
ATOM 1350 N N . PRO A 1 181 ? 23.049 -8.919 -20.211 1.00 90.88 181 PRO A N 1
ATOM 1351 C CA . PRO A 1 181 ? 22.206 -9.363 -19.106 1.00 90.88 181 PRO A CA 1
ATOM 1352 C C . PRO A 1 181 ? 21.297 -8.221 -18.636 1.00 90.88 181 PRO A C 1
ATOM 1354 O O . PRO A 1 181 ? 21.718 -7.063 -18.579 1.00 90.88 181 PRO A O 1
ATOM 1357 N N . THR A 1 182 ? 20.043 -8.538 -18.313 1.00 87.56 182 THR A N 1
ATOM 1358 C CA . THR A 1 182 ? 19.120 -7.561 -17.724 1.00 87.56 182 THR A CA 1
ATOM 1359 C C . THR A 1 182 ? 19.675 -7.056 -16.392 1.00 87.56 182 THR A C 1
ATOM 1361 O O . THR A 1 182 ? 20.284 -7.845 -15.661 1.00 87.56 182 THR A O 1
ATOM 1364 N N . PRO A 1 183 ? 19.459 -5.780 -16.033 1.00 80.06 183 PRO A N 1
ATOM 1365 C CA . PRO A 1 183 ? 19.854 -5.288 -14.720 1.00 80.06 183 PRO A CA 1
ATOM 1366 C C . PRO A 1 183 ? 19.198 -6.127 -13.615 1.00 80.06 183 PRO A C 1
ATOM 1368 O O . PRO A 1 183 ? 18.005 -6.429 -13.672 1.00 80.06 183 PRO A O 1
ATOM 1371 N N . THR A 1 184 ? 19.979 -6.507 -12.604 1.00 81.00 184 THR A N 1
ATOM 1372 C CA . THR A 1 184 ? 19.443 -7.143 -11.396 1.00 81.00 184 THR A CA 1
ATOM 1373 C C . THR A 1 184 ? 18.537 -6.136 -10.680 1.00 81.00 184 THR A C 1
ATOM 1375 O O . THR A 1 184 ? 18.994 -5.016 -10.431 1.00 81.00 184 THR A O 1
ATOM 1378 N N . PRO A 1 185 ? 17.289 -6.492 -10.318 1.00 76.88 185 PRO A N 1
ATOM 1379 C CA . PRO A 1 185 ? 16.429 -5.609 -9.541 1.00 76.88 185 PRO A CA 1
ATOM 1380 C C . PRO A 1 185 ? 17.144 -5.140 -8.272 1.00 76.88 185 PRO A C 1
ATOM 1382 O O . PRO A 1 185 ? 17.687 -5.953 -7.519 1.00 76.88 185 PRO A O 1
ATOM 1385 N N . ALA A 1 186 ? 17.164 -3.829 -8.032 1.00 77.06 186 ALA A N 1
ATOM 1386 C CA . ALA A 1 186 ? 17.697 -3.296 -6.787 1.00 77.06 186 ALA A CA 1
ATOM 1387 C C . ALA A 1 186 ? 16.817 -3.766 -5.619 1.00 77.06 186 ALA A C 1
ATOM 1389 O O . ALA A 1 186 ? 15.590 -3.654 -5.677 1.00 77.06 186 ALA A O 1
ATOM 1390 N N . ALA A 1 187 ? 17.436 -4.276 -4.551 1.00 69.88 187 ALA A N 1
ATOM 1391 C CA . ALA A 1 187 ? 16.710 -4.637 -3.341 1.00 69.88 187 ALA A CA 1
ATOM 1392 C C . ALA A 1 187 ? 16.033 -3.385 -2.768 1.00 69.88 187 ALA A C 1
ATOM 1394 O O . ALA A 1 187 ? 16.700 -2.427 -2.376 1.00 69.88 187 ALA A O 1
ATOM 1395 N N . THR A 1 188 ? 14.704 -3.379 -2.730 1.00 71.69 188 THR A N 1
ATOM 1396 C CA . THR A 1 188 ? 13.948 -2.301 -2.093 1.00 71.69 188 THR A CA 1
ATOM 1397 C C . THR A 1 188 ? 13.971 -2.537 -0.585 1.00 71.69 188 THR A C 1
ATOM 1399 O O . THR A 1 188 ? 13.541 -3.589 -0.110 1.00 71.69 188 THR A O 1
ATOM 1402 N N . SER A 1 189 ? 14.496 -1.588 0.192 1.00 62.69 189 SER A N 1
ATOM 1403 C CA . SER A 1 189 ? 14.446 -1.665 1.654 1.00 62.69 189 SER A CA 1
ATOM 1404 C C . SER A 1 189 ? 12.989 -1.581 2.109 1.00 62.69 189 SER A C 1
ATOM 1406 O O . SER A 1 189 ? 12.393 -0.505 2.084 1.00 62.69 189 SER A O 1
ATOM 1408 N N . THR A 1 190 ? 12.407 -2.711 2.506 1.00 71.12 190 THR A N 1
ATOM 1409 C CA . THR A 1 190 ? 11.078 -2.729 3.125 1.00 71.12 190 THR A CA 1
ATOM 1410 C C . THR A 1 190 ? 11.238 -2.244 4.559 1.00 71.12 190 THR A C 1
ATOM 1412 O O . THR A 1 190 ? 11.933 -2.879 5.355 1.00 71.12 190 THR A O 1
ATOM 1415 N N . THR A 1 191 ? 10.653 -1.095 4.893 1.00 75.06 191 THR A N 1
ATOM 1416 C CA . THR A 1 191 ? 10.612 -0.623 6.276 1.00 75.06 191 THR A CA 1
ATOM 1417 C C . THR A 1 191 ? 9.793 -1.616 7.094 1.00 75.06 191 THR A C 1
ATOM 1419 O O . THR A 1 191 ? 8.631 -1.883 6.803 1.00 75.06 191 THR A O 1
ATOM 1422 N N . VAL A 1 192 ? 10.414 -2.227 8.104 1.00 82.81 192 VAL A N 1
ATOM 1423 C CA . VAL A 1 192 ? 9.687 -3.118 9.011 1.00 82.81 192 VAL A CA 1
ATOM 1424 C C . VAL A 1 192 ? 8.788 -2.243 9.889 1.00 82.81 192 VAL A C 1
ATOM 1426 O O . VAL A 1 192 ? 9.301 -1.306 10.511 1.00 82.81 192 VAL A O 1
ATOM 1429 N N . PRO A 1 193 ? 7.471 -2.507 9.959 1.00 87.50 193 PRO A N 1
ATOM 1430 C CA . PRO A 1 193 ? 6.581 -1.748 10.825 1.00 87.50 193 PRO A CA 1
ATOM 1431 C C . PRO A 1 193 ? 7.045 -1.867 12.277 1.00 87.50 193 PRO A C 1
ATOM 1433 O O . PRO A 1 193 ? 7.298 -2.962 12.780 1.00 87.50 193 PRO A O 1
ATOM 1436 N N . THR A 1 194 ? 7.166 -0.729 12.957 1.00 93.12 194 THR A N 1
ATOM 1437 C CA . THR A 1 194 ? 7.555 -0.675 14.369 1.00 93.12 194 THR A CA 1
ATOM 1438 C C . THR A 1 194 ? 6.330 -0.416 15.234 1.00 93.12 194 THR A C 1
ATOM 1440 O O . THR A 1 194 ? 5.466 0.391 14.888 1.00 93.12 194 THR A O 1
ATOM 1443 N N . THR A 1 195 ? 6.241 -1.111 16.365 1.00 96.69 195 THR A N 1
ATOM 1444 C CA . THR A 1 195 ? 5.166 -0.903 17.340 1.00 96.69 195 THR A CA 1
ATOM 1445 C C . THR A 1 195 ? 5.361 0.431 18.053 1.00 96.69 195 THR A C 1
ATOM 1447 O O . THR A 1 195 ? 6.457 0.726 18.526 1.00 96.69 195 THR A O 1
ATOM 1450 N N . TYR A 1 196 ? 4.292 1.221 18.138 1.00 96.69 196 TYR A N 1
ATOM 1451 C CA . TYR A 1 196 ? 4.233 2.436 18.945 1.00 96.69 196 TYR A CA 1
ATOM 1452 C C . TYR A 1 196 ? 3.761 2.122 20.369 1.00 96.69 196 TYR A C 1
ATOM 1454 O O . TYR A 1 196 ? 4.427 2.482 21.334 1.00 96.69 196 TYR A O 1
ATOM 1462 N N . SER A 1 197 ? 2.652 1.391 20.495 1.00 96.81 197 SER A N 1
ATOM 1463 C CA . SER A 1 197 ? 2.043 1.022 21.775 1.00 96.81 197 SER A CA 1
ATOM 1464 C C . SER A 1 197 ? 1.322 -0.318 21.649 1.00 96.81 197 SER A C 1
ATOM 1466 O O . SER A 1 197 ? 0.837 -0.672 20.575 1.00 96.81 197 SER A O 1
ATOM 1468 N N . THR A 1 198 ? 1.282 -1.110 22.717 1.00 98.06 198 THR A N 1
ATOM 1469 C CA . THR A 1 198 ? 0.553 -2.382 22.734 1.00 98.06 198 THR A CA 1
ATOM 1470 C C . THR A 1 198 ? 0.263 -2.808 24.163 1.00 98.06 198 THR A C 1
ATOM 1472 O O . THR A 1 198 ? 1.083 -2.600 25.057 1.00 98.06 198 THR A O 1
ATOM 1475 N N . GLY A 1 199 ? -0.884 -3.440 24.383 1.00 97.31 199 GLY A N 1
ATOM 1476 C CA . GLY A 1 199 ? -1.229 -3.934 25.706 1.00 97.31 199 GLY A CA 1
ATOM 1477 C C . GLY A 1 199 ? -2.647 -4.480 25.808 1.00 97.31 199 GLY A C 1
ATOM 1478 O O . GLY A 1 199 ? -3.416 -4.443 24.842 1.00 97.31 199 GLY A O 1
ATOM 1479 N N . PRO A 1 200 ? -2.999 -5.030 26.979 1.00 98.06 200 PRO A N 1
ATOM 1480 C CA . PRO A 1 200 ? -4.376 -5.337 27.314 1.00 98.06 200 PRO A CA 1
ATOM 1481 C C . PRO A 1 200 ? -5.122 -4.075 27.768 1.00 98.06 200 PRO A C 1
ATOM 1483 O O . PRO A 1 200 ? -4.556 -3.224 28.449 1.00 98.06 200 PRO A O 1
ATOM 1486 N N . LEU A 1 201 ? -6.415 -3.995 27.457 1.00 97.12 201 LEU A N 1
ATOM 1487 C CA . LEU A 1 201 ? -7.332 -3.007 28.026 1.00 97.12 201 LEU A CA 1
ATOM 1488 C C . LEU A 1 201 ? -8.611 -3.697 28.489 1.00 97.12 201 LEU A C 1
ATOM 1490 O O . LEU A 1 201 ? -9.174 -4.517 27.765 1.00 97.12 201 LEU A O 1
ATOM 1494 N N . GLU A 1 202 ? -9.070 -3.346 29.687 1.00 97.00 202 GLU A N 1
ATOM 1495 C CA . GLU A 1 202 ? -10.343 -3.796 30.252 1.00 97.00 202 GLU A CA 1
ATOM 1496 C C . GLU A 1 202 ? -11.300 -2.604 30.307 1.00 97.00 202 GLU A C 1
ATOM 1498 O O . GLU A 1 202 ? -11.236 -1.774 31.208 1.00 97.00 202 GLU A O 1
ATOM 1503 N N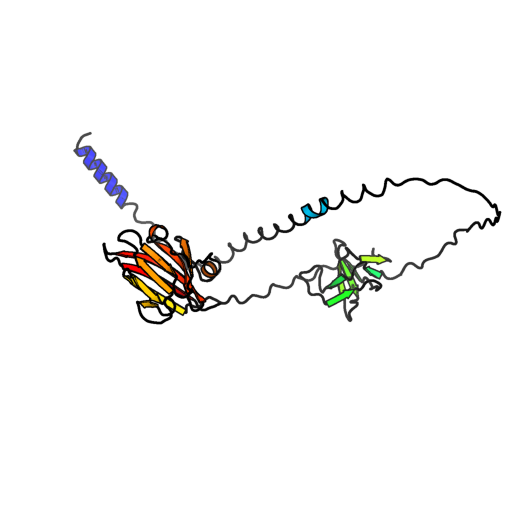 . ILE A 1 203 ? -12.153 -2.476 29.295 1.00 96.31 203 ILE A N 1
ATOM 1504 C CA . ILE A 1 203 ? -13.008 -1.305 29.108 1.00 96.31 203 ILE A CA 1
ATOM 1505 C C . ILE A 1 203 ? -14.391 -1.638 29.664 1.00 96.31 203 ILE A C 1
ATOM 1507 O O . ILE A 1 203 ? -15.084 -2.522 29.155 1.00 96.31 203 ILE A O 1
ATOM 1511 N N . GLU A 1 204 ? -14.803 -0.947 30.723 1.00 95.56 204 GLU A N 1
ATOM 1512 C CA . GLU A 1 204 ? -16.167 -1.063 31.241 1.00 95.56 204 GLU A CA 1
ATOM 1513 C C . GLU A 1 204 ? -17.177 -0.450 30.261 1.00 95.56 204 GLU A C 1
ATOM 1515 O O . GLU A 1 204 ? -16.850 0.412 29.441 1.00 95.56 204 GLU A O 1
ATOM 1520 N N . GLN A 1 205 ? -18.436 -0.881 30.332 1.00 94.00 205 GLN A N 1
ATOM 1521 C CA . GLN A 1 205 ? -19.502 -0.229 29.575 1.00 94.00 205 GLN A CA 1
ATOM 1522 C C . GLN A 1 205 ? -19.521 1.271 29.846 1.00 94.00 205 GLN A C 1
ATOM 1524 O O . GLN A 1 205 ? -19.396 1.720 30.981 1.00 94.00 205 GLN A O 1
ATOM 1529 N N . THR A 1 206 ? -19.755 2.030 28.782 1.00 91.31 206 THR A N 1
ATOM 1530 C CA . THR A 1 206 ? -19.739 3.493 28.719 1.00 91.31 206 THR A CA 1
ATOM 1531 C C . THR A 1 206 ? -18.360 4.137 28.885 1.00 91.31 206 THR A C 1
ATOM 1533 O O . THR A 1 206 ? -18.267 5.353 28.726 1.00 91.31 206 THR A O 1
ATOM 1536 N N . TYR A 1 207 ? -17.288 3.369 29.117 1.00 95.75 207 TYR A N 1
ATOM 1537 C CA . TYR A 1 207 ? -15.928 3.903 29.234 1.00 95.75 207 TYR A CA 1
ATOM 1538 C C . TYR A 1 207 ? -15.225 3.997 27.882 1.00 95.75 207 TYR A C 1
ATOM 1540 O O . TYR A 1 207 ? -15.568 3.317 26.911 1.00 95.75 207 TYR A O 1
ATOM 1548 N N . THR A 1 208 ? -14.221 4.867 27.837 1.00 96.94 208 THR A N 1
ATOM 1549 C CA . THR A 1 208 ? -13.430 5.162 26.641 1.00 96.94 208 THR A CA 1
ATOM 1550 C C . THR A 1 208 ? -11.987 4.704 26.802 1.00 96.94 208 THR A C 1
ATOM 1552 O O . THR A 1 208 ? -11.472 4.639 27.920 1.00 96.94 208 THR A O 1
ATOM 1555 N N . ALA A 1 209 ? -11.332 4.418 25.683 1.00 97.00 209 ALA A N 1
ATOM 1556 C CA . ALA A 1 209 ? -9.927 4.059 25.612 1.00 97.00 209 ALA A CA 1
ATOM 1557 C C . ALA A 1 209 ? -9.186 4.936 24.597 1.00 97.00 209 ALA A C 1
ATOM 1559 O O . ALA A 1 209 ? -9.699 5.223 23.514 1.00 97.00 209 ALA A O 1
ATOM 1560 N N . ASP A 1 210 ? -7.985 5.347 24.981 1.00 96.69 210 ASP A N 1
ATOM 1561 C CA . ASP A 1 210 ? -6.950 5.916 24.122 1.00 96.69 210 ASP A CA 1
ATOM 1562 C C . ASP A 1 210 ? -6.065 4.755 23.643 1.00 96.69 210 ASP A C 1
ATOM 1564 O O . ASP A 1 210 ? -5.438 4.080 24.467 1.00 96.69 210 ASP A O 1
ATOM 1568 N N . LEU A 1 211 ? -6.090 4.448 22.344 1.00 96.81 211 LEU A N 1
ATOM 1569 C CA . LEU A 1 211 ? -5.333 3.335 21.763 1.00 96.81 211 LEU A CA 1
ATOM 1570 C C . LEU A 1 211 ? -3.915 3.764 21.367 1.00 96.81 211 LEU A C 1
ATOM 1572 O O . LEU A 1 211 ? -3.065 2.901 21.134 1.00 96.81 211 LEU A O 1
ATOM 1576 N N . ASP A 1 212 ? -3.623 5.062 21.316 1.00 95.25 212 ASP A N 1
ATOM 1577 C CA . ASP A 1 212 ? -2.263 5.563 21.146 1.00 95.25 212 ASP A CA 1
ATOM 1578 C C . ASP A 1 212 ? -1.455 5.344 22.439 1.00 95.25 212 ASP A C 1
ATOM 1580 O O . ASP A 1 212 ? -0.349 4.794 22.398 1.00 95.25 212 ASP A O 1
ATOM 1584 N N . GLU A 1 213 ? -2.030 5.674 23.597 1.00 93.62 213 GLU A N 1
ATOM 1585 C CA . GLU A 1 213 ? -1.356 5.600 24.901 1.00 93.62 213 GLU A CA 1
ATOM 1586 C C . GLU A 1 213 ? -1.659 4.320 25.695 1.00 93.62 213 GLU A C 1
ATOM 1588 O O . GLU A 1 213 ? -0.869 3.927 26.555 1.00 93.62 213 GLU A O 1
ATOM 1593 N N . GLY A 1 214 ? -2.774 3.639 25.413 1.00 93.56 214 GLY A N 1
ATOM 1594 C CA . GLY A 1 214 ? -3.222 2.487 26.201 1.00 93.56 214 GLY A CA 1
ATOM 1595 C C . GLY A 1 214 ? -3.873 2.875 27.523 1.00 93.56 214 GLY A C 1
ATOM 1596 O O . GLY A 1 214 ? -3.677 2.197 28.533 1.00 93.56 214 GLY A O 1
ATOM 1597 N N . LEU A 1 215 ? -4.629 3.973 27.544 1.00 93.38 215 LEU A N 1
ATOM 1598 C CA . LEU A 1 215 ? -5.239 4.509 28.760 1.00 93.38 215 LEU A CA 1
ATOM 1599 C C . LEU A 1 215 ? -6.763 4.414 28.729 1.00 93.38 215 LEU A C 1
ATOM 1601 O O . LEU A 1 215 ? -7.412 4.697 27.725 1.00 93.38 215 LEU A O 1
ATOM 1605 N N . LEU A 1 216 ? -7.350 4.075 29.877 1.00 93.25 216 LEU A N 1
ATOM 1606 C CA . LEU A 1 216 ? -8.797 4.116 30.090 1.00 93.25 216 LEU A CA 1
ATOM 1607 C C . LEU A 1 216 ? -9.205 5.485 30.625 1.00 93.25 216 LEU A C 1
ATOM 1609 O O . LEU A 1 216 ? -8.585 5.990 31.558 1.00 93.25 216 LEU A O 1
ATOM 1613 N N . ASN A 1 217 ? -10.269 6.070 30.075 1.00 82.88 217 ASN A N 1
ATOM 1614 C CA . ASN A 1 217 ? -10.905 7.313 30.532 1.00 82.88 217 ASN A CA 1
ATOM 1615 C C . ASN A 1 217 ? -9.990 8.558 30.714 1.00 82.88 217 ASN A C 1
ATOM 1617 O O . ASN A 1 217 ? -10.510 9.635 30.989 1.00 82.88 217 ASN A O 1
ATOM 1621 N N . GLY A 1 218 ? -8.673 8.500 30.465 1.00 68.19 218 GLY A N 1
ATOM 1622 C CA . GLY A 1 218 ? -7.706 9.617 30.556 1.00 68.19 218 GLY A CA 1
ATOM 1623 C C . GLY A 1 218 ? -7.166 10.097 29.196 1.00 68.19 218 GLY A C 1
ATOM 1624 O O . GLY A 1 218 ? -7.101 9.304 28.266 1.00 68.19 218 GLY A O 1
ATOM 1625 N N . GLY A 1 219 ? -6.926 11.407 29.026 1.00 63.59 219 GLY A N 1
ATOM 1626 C CA . GLY A 1 219 ? -6.423 12.024 27.774 1.00 63.59 219 GLY A CA 1
ATOM 1627 C C . GLY A 1 219 ? -7.489 12.624 26.834 1.00 63.59 219 GLY A C 1
ATOM 1628 O O . GLY A 1 219 ? -8.664 12.260 26.898 1.00 63.59 219 GLY A O 1
ATOM 1629 N N . SER A 1 220 ? -7.103 13.566 25.965 1.00 72.56 220 SER A N 1
ATOM 1630 C CA . SER A 1 220 ? -7.967 14.108 24.894 1.00 72.56 220 SER A CA 1
ATOM 1631 C C . SER A 1 220 ? -7.986 13.243 23.622 1.00 72.56 220 SER A C 1
ATOM 1633 O O . SER A 1 220 ? -8.814 13.494 22.752 1.00 72.56 220 SER A O 1
ATOM 1635 N N . GLY A 1 221 ? -7.114 12.231 23.521 1.00 86.25 221 GLY A N 1
ATOM 1636 C CA . GLY A 1 221 ? -6.942 11.338 22.365 1.00 86.25 221 GLY A CA 1
ATOM 1637 C C . GLY A 1 221 ? -7.707 10.014 22.461 1.00 86.25 221 GLY A C 1
ATOM 1638 O O . GLY A 1 221 ? -7.172 8.954 22.182 1.00 86.25 221 GLY A O 1
ATOM 1639 N N . LYS A 1 222 ? -8.966 10.023 22.922 1.00 94.81 222 LYS A N 1
ATOM 1640 C CA . LYS A 1 222 ? -9.735 8.765 22.977 1.00 94.81 222 LYS A CA 1
ATOM 1641 C C . LYS A 1 222 ? -10.126 8.315 21.580 1.00 94.81 222 LYS A C 1
ATOM 1643 O O . LYS A 1 222 ? -10.746 9.097 20.864 1.00 94.81 222 LYS A O 1
ATOM 1648 N N . ASP A 1 223 ? -9.921 7.039 21.289 1.00 97.44 223 ASP A N 1
ATOM 1649 C CA . ASP A 1 223 ? -10.239 6.433 19.997 1.00 97.44 223 ASP A CA 1
ATOM 1650 C C . ASP A 1 223 ? -11.488 5.561 20.044 1.00 97.44 223 ASP A C 1
ATOM 1652 O O . ASP A 1 223 ? -12.266 5.523 19.093 1.00 97.44 223 ASP A O 1
ATOM 1656 N N . LEU A 1 224 ? -11.679 4.841 21.151 1.00 97.69 224 LEU A N 1
ATOM 1657 C CA . LEU A 1 224 ? -12.708 3.818 21.306 1.00 97.69 224 LEU A CA 1
ATOM 1658 C C . LEU A 1 224 ? -13.631 4.168 22.468 1.00 97.69 224 LEU A C 1
ATOM 1660 O O . LEU A 1 224 ? -13.177 4.432 23.578 1.00 97.69 224 LEU A O 1
ATOM 1664 N N . TRP A 1 225 ? -14.936 4.080 22.241 1.00 97.69 225 TRP A N 1
ATOM 1665 C CA . TRP A 1 225 ? -15.954 4.068 23.284 1.00 97.69 225 TRP A CA 1
ATOM 1666 C C . TRP A 1 225 ? -16.665 2.715 23.300 1.00 97.69 225 TRP A C 1
ATOM 1668 O O . TRP A 1 225 ? -17.246 2.305 22.293 1.00 97.69 225 TRP A O 1
ATOM 1678 N N . PHE A 1 226 ? -16.654 2.019 24.444 1.00 97.06 226 PHE A N 1
ATOM 1679 C CA . PHE A 1 226 ? -17.503 0.842 24.628 1.00 97.06 226 PHE A CA 1
ATOM 1680 C C . PHE A 1 226 ? -18.923 1.283 24.993 1.00 97.06 226 PHE A C 1
ATOM 1682 O O . PHE A 1 226 ? -19.336 1.297 26.155 1.00 97.06 226 PHE A O 1
ATOM 1689 N N . LYS A 1 227 ? -19.668 1.710 23.979 1.00 96.12 227 LYS A N 1
ATOM 1690 C CA . LYS A 1 227 ? -20.988 2.317 24.120 1.00 96.12 227 LYS A CA 1
ATOM 1691 C C . LYS A 1 227 ? -22.044 1.269 24.472 1.00 96.12 227 LYS A C 1
ATOM 1693 O O . LYS A 1 227 ? -22.095 0.189 23.881 1.00 96.12 227 LYS A O 1
ATOM 1698 N N . ALA A 1 228 ? -22.916 1.603 25.419 1.00 93.62 228 ALA A N 1
ATOM 1699 C CA . ALA A 1 228 ? -24.062 0.788 25.809 1.00 93.62 228 ALA A CA 1
ATOM 1700 C C . ALA A 1 228 ? -25.336 1.640 25.747 1.00 93.62 228 ALA A C 1
ATOM 1702 O O . ALA A 1 228 ? -25.624 2.396 26.671 1.00 93.62 228 ALA A O 1
ATOM 1703 N N . ASP A 1 229 ? -26.095 1.507 24.658 1.00 92.62 229 ASP A N 1
ATOM 1704 C CA . ASP A 1 229 ? -27.368 2.221 24.476 1.00 92.62 229 ASP A CA 1
ATOM 1705 C C . ASP A 1 229 ? -28.509 1.539 25.246 1.00 92.62 229 ASP A C 1
ATOM 1707 O O . ASP A 1 229 ? -29.484 2.171 25.646 1.00 92.62 229 ASP A O 1
ATOM 1711 N N . SER A 1 230 ? -28.395 0.228 25.469 1.00 89.25 230 SER A N 1
ATOM 1712 C CA . SER A 1 230 ? -29.287 -0.528 26.346 1.00 89.25 230 SER A CA 1
ATOM 1713 C C . SER A 1 230 ? -28.576 -1.739 26.959 1.00 89.25 230 SER A C 1
ATOM 1715 O O . SER A 1 230 ? -27.389 -1.998 26.726 1.00 89.25 230 SER A O 1
ATOM 1717 N N . ALA A 1 231 ? -29.319 -2.532 27.736 1.00 84.31 231 ALA A N 1
ATOM 1718 C CA . ALA A 1 231 ? -28.817 -3.788 28.283 1.00 84.31 231 ALA A CA 1
ATOM 1719 C C . ALA A 1 231 ? -28.309 -4.753 27.190 1.00 84.31 231 ALA A C 1
ATOM 1721 O O . ALA A 1 231 ? -27.354 -5.486 27.444 1.00 84.31 231 ALA A O 1
ATOM 1722 N N . THR A 1 232 ? -28.879 -4.717 25.979 1.00 85.88 232 THR A N 1
ATOM 1723 C CA . THR A 1 232 ? -28.544 -5.626 24.867 1.00 85.88 232 THR A CA 1
ATOM 1724 C C . THR A 1 232 ? -27.867 -4.938 23.680 1.00 85.88 232 THR A C 1
ATOM 1726 O O . THR A 1 232 ? -27.105 -5.586 22.967 1.00 85.88 232 THR A O 1
ATOM 1729 N N . ALA A 1 233 ? -28.099 -3.641 23.468 1.00 92.06 233 ALA A N 1
ATOM 1730 C CA . ALA A 1 233 ? -27.485 -2.878 22.382 1.00 92.06 233 ALA A CA 1
ATOM 1731 C C . ALA A 1 233 ? -26.159 -2.259 22.845 1.00 92.06 233 ALA A C 1
ATOM 1733 O O . ALA A 1 233 ? -26.150 -1.290 23.610 1.00 92.06 233 ALA A O 1
ATOM 1734 N N . LYS A 1 234 ? -25.046 -2.848 22.397 1.00 95.00 234 LYS A N 1
ATOM 1735 C CA . LYS A 1 234 ? -23.677 -2.436 22.735 1.00 95.00 234 LYS A CA 1
ATOM 1736 C C . LYS A 1 234 ? -22.830 -2.340 21.478 1.00 95.00 234 LYS A C 1
ATOM 1738 O O . LYS A 1 234 ? -23.000 -3.147 20.560 1.00 95.00 234 LYS A O 1
ATOM 1743 N N . TYR A 1 235 ? -21.908 -1.389 21.471 1.00 97.75 235 TYR A N 1
ATOM 1744 C CA . TYR A 1 235 ? -21.137 -1.031 20.291 1.00 97.75 235 TYR A CA 1
ATOM 1745 C C . TYR A 1 235 ? -19.680 -0.738 20.641 1.00 97.75 235 TYR A C 1
ATOM 1747 O O . TYR A 1 235 ? -19.365 -0.268 21.735 1.00 97.75 235 TYR A O 1
ATOM 1755 N N . LEU A 1 236 ? -18.800 -1.015 19.683 1.00 98.12 236 LEU A N 1
ATOM 1756 C CA . LEU A 1 236 ? -17.445 -0.486 19.634 1.00 98.12 236 LEU A CA 1
ATOM 1757 C C . LEU A 1 236 ? -17.505 0.755 18.750 1.00 98.12 236 LEU A C 1
ATOM 1759 O O . LEU A 1 236 ? -17.599 0.644 17.526 1.00 98.12 236 LEU A O 1
ATOM 1763 N N . SER A 1 237 ? -17.530 1.920 19.383 1.00 98.00 237 SER A N 1
ATOM 1764 C CA . SER A 1 237 ? -17.765 3.189 18.701 1.00 98.00 237 SER A CA 1
ATOM 1765 C C . SER A 1 237 ? -16.442 3.926 18.502 1.00 98.00 237 SER A C 1
ATOM 1767 O O . SER A 1 237 ? -15.791 4.251 19.502 1.00 98.00 237 SER A O 1
ATOM 1769 N N . PRO A 1 238 ? -16.025 4.199 17.252 1.00 97.94 238 PRO A N 1
ATOM 1770 C CA . PRO A 1 238 ? -14.923 5.113 16.986 1.00 97.94 238 PRO A CA 1
ATOM 1771 C C . PRO A 1 238 ? -15.303 6.529 17.435 1.00 97.94 238 PRO A C 1
ATOM 1773 O O . PRO A 1 238 ? -16.406 6.998 17.151 1.00 97.94 238 PRO A O 1
ATOM 1776 N N . ILE A 1 239 ? -14.405 7.226 18.125 1.00 96.69 239 ILE A N 1
ATOM 1777 C CA . ILE A 1 239 ? -14.632 8.593 18.614 1.00 96.69 239 ILE A CA 1
ATOM 1778 C C . ILE A 1 239 ? -13.445 9.510 18.293 1.00 96.69 239 ILE A C 1
ATOM 1780 O O . ILE A 1 239 ? -12.380 9.057 17.890 1.00 96.69 239 ILE A O 1
ATOM 1784 N N . ASN A 1 240 ? -13.658 10.827 18.395 1.00 95.44 240 ASN A N 1
ATOM 1785 C CA . ASN A 1 240 ? -12.649 11.882 18.190 1.00 95.44 240 ASN A CA 1
ATOM 1786 C C . ASN A 1 240 ? -11.854 11.822 16.869 1.00 95.44 240 ASN A C 1
ATOM 1788 O O . ASN A 1 240 ? -10.750 12.349 16.789 1.00 95.44 240 ASN A O 1
ATOM 1792 N N . GLY A 1 241 ? -12.421 11.236 15.813 1.00 94.94 241 GLY A N 1
ATOM 1793 C CA . GLY A 1 241 ? -11.764 11.115 14.506 1.00 94.94 241 GLY A CA 1
ATOM 1794 C C . GLY A 1 241 ? -11.065 9.775 14.269 1.00 94.94 241 GLY A C 1
ATOM 1795 O O . GLY A 1 241 ? -10.501 9.580 13.192 1.00 94.94 241 GLY A O 1
ATOM 1796 N N . ALA A 1 242 ? -11.143 8.842 15.221 1.00 97.75 242 ALA A N 1
ATOM 1797 C CA . ALA A 1 242 ? -10.783 7.453 14.985 1.00 97.75 242 ALA A CA 1
ATOM 1798 C C . ALA A 1 242 ? -11.768 6.770 14.019 1.00 97.75 242 ALA A C 1
ATOM 1800 O O . ALA A 1 242 ? -12.907 7.204 13.829 1.00 97.75 242 ALA A O 1
ATOM 1801 N N . SER A 1 243 ? -11.328 5.678 13.399 1.00 98.56 243 SER A N 1
ATOM 1802 C CA . SER A 1 243 ? -12.147 4.883 12.476 1.00 98.56 243 SER A CA 1
ATOM 1803 C C . SER A 1 243 ? -11.772 3.410 12.543 1.00 98.56 243 SER A C 1
ATOM 1805 O O . SER A 1 243 ? -10.587 3.092 12.641 1.00 98.56 243 SER A O 1
ATOM 1807 N N . PHE A 1 244 ? -12.767 2.520 12.489 1.00 98.69 244 PHE A N 1
ATOM 1808 C CA . PHE A 1 244 ? -12.624 1.076 12.696 1.00 98.69 244 PHE A CA 1
ATOM 1809 C C . PHE A 1 244 ? -13.186 0.262 11.526 1.00 98.69 244 PHE A C 1
ATOM 1811 O O . PHE A 1 244 ? -14.091 0.704 10.814 1.00 98.69 244 PHE A O 1
ATOM 1818 N N . ALA A 1 245 ? -12.680 -0.960 11.362 1.00 98.62 245 ALA A N 1
ATOM 1819 C CA . ALA A 1 245 ? -13.254 -1.993 10.506 1.00 98.62 245 ALA A CA 1
ATOM 1820 C 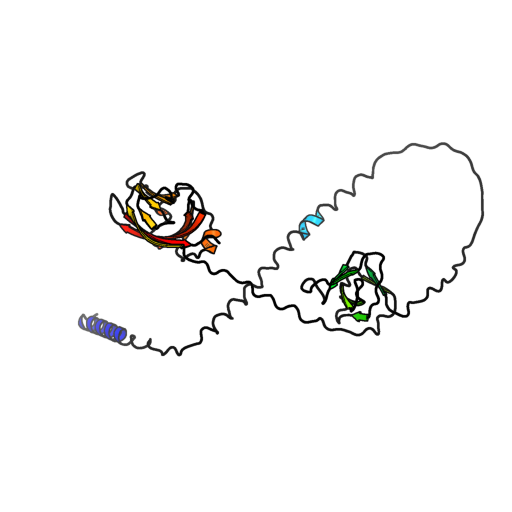C . ALA A 1 245 ? -13.106 -3.368 11.159 1.00 98.62 245 ALA A C 1
ATOM 1822 O O . ALA A 1 245 ? -12.037 -3.718 11.661 1.00 98.62 245 ALA A O 1
ATOM 1823 N N . VAL A 1 246 ? -14.164 -4.177 11.108 1.00 98.50 246 VAL A N 1
ATOM 1824 C CA . VAL A 1 246 ? -14.074 -5.594 11.476 1.00 98.50 246 VAL A CA 1
ATOM 1825 C C . VAL A 1 246 ? -13.173 -6.302 10.465 1.00 98.50 246 VAL A C 1
ATOM 1827 O O . VAL A 1 246 ? -13.447 -6.261 9.269 1.00 98.50 246 VAL A O 1
ATOM 1830 N N . TRP A 1 247 ? -12.107 -6.945 10.944 1.00 98.12 247 TRP A N 1
ATOM 1831 C CA . TRP A 1 247 ? -11.149 -7.666 10.101 1.00 98.12 247 TRP A CA 1
ATOM 1832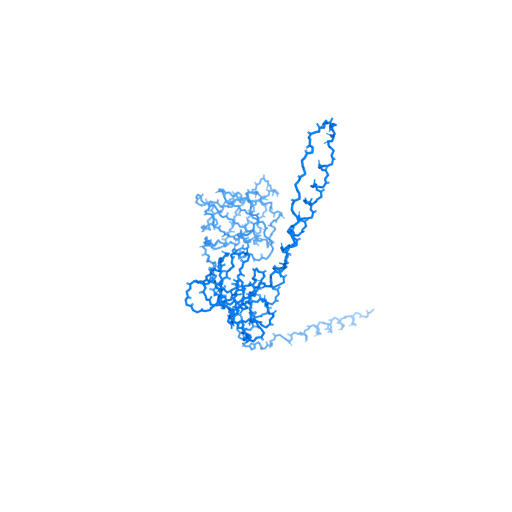 C C . TRP A 1 247 ? -11.493 -9.154 9.980 1.00 98.12 247 TRP A C 1
ATOM 1834 O O . TRP A 1 247 ? -11.516 -9.706 8.885 1.00 98.12 247 TRP A O 1
ATOM 1844 N N . GLY A 1 248 ? -11.791 -9.811 11.104 1.00 97.56 248 GLY A N 1
ATOM 1845 C CA . GLY A 1 248 ? -12.073 -11.249 11.149 1.00 97.56 248 GLY A CA 1
ATOM 1846 C C . GLY A 1 248 ? -11.275 -11.951 12.240 1.00 97.56 248 GLY A C 1
ATOM 1847 O O . GLY A 1 248 ? -10.968 -11.353 13.261 1.00 97.56 248 GLY A O 1
ATOM 1848 N N . THR A 1 249 ? -10.946 -13.230 12.065 1.00 97.38 249 THR A N 1
ATOM 1849 C CA . THR A 1 249 ? -10.299 -14.043 13.118 1.00 97.38 249 THR A CA 1
ATOM 1850 C C . THR A 1 249 ? -8.794 -14.230 12.934 1.00 97.38 249 THR A C 1
ATOM 1852 O O . THR A 1 249 ? -8.121 -14.695 13.852 1.00 97.38 249 THR A O 1
ATOM 1855 N N . SER A 1 250 ? -8.254 -13.901 11.760 1.00 97.50 250 SER A N 1
ATOM 1856 C CA . SER A 1 250 ? -6.811 -13.884 11.500 1.00 97.50 250 SER A CA 1
ATOM 1857 C C . SER A 1 250 ? -6.173 -12.626 12.076 1.00 97.50 250 SER A C 1
ATOM 1859 O O . SER A 1 250 ? -6.761 -11.554 11.972 1.00 97.50 250 SER A O 1
ATOM 1861 N N . THR A 1 251 ? -4.959 -12.735 12.610 1.00 97.50 251 THR A N 1
ATOM 1862 C CA . THR A 1 251 ? -4.190 -11.579 13.088 1.00 97.50 251 THR A CA 1
ATOM 1863 C C . THR A 1 251 ? -3.792 -10.673 11.914 1.00 97.50 251 THR A C 1
ATOM 1865 O O . THR A 1 251 ? -3.031 -11.139 11.065 1.00 97.50 251 THR A O 1
ATOM 1868 N N . PRO A 1 252 ? -4.261 -9.411 11.841 1.00 97.81 252 PRO A N 1
ATOM 1869 C CA . PRO A 1 252 ? -3.813 -8.464 10.823 1.00 97.81 252 PRO A CA 1
ATOM 1870 C C . PRO A 1 252 ? -2.430 -7.890 11.154 1.00 97.81 252 PRO A C 1
ATOM 1872 O O . PRO A 1 252 ? -2.098 -7.660 12.322 1.00 97.81 252 PRO A O 1
ATOM 1875 N N . GLY A 1 253 ? -1.640 -7.611 10.120 1.00 95.44 253 GLY A N 1
ATOM 1876 C CA . GLY A 1 253 ? -0.463 -6.750 10.193 1.00 95.44 253 GLY A CA 1
ATOM 1877 C C . GLY A 1 253 ? -0.792 -5.272 9.948 1.00 95.44 253 GLY A C 1
ATOM 1878 O O . GLY A 1 253 ? -1.925 -4.897 9.649 1.00 95.44 253 GLY A O 1
ATOM 1879 N N . MET A 1 254 ? 0.229 -4.409 10.020 1.00 95.25 254 MET A N 1
ATOM 1880 C CA . MET A 1 254 ? 0.058 -2.965 9.798 1.00 95.25 254 MET A CA 1
ATOM 1881 C C . MET A 1 254 ? -0.537 -2.649 8.416 1.00 95.25 254 MET A C 1
ATOM 1883 O O . MET A 1 254 ? -1.460 -1.844 8.317 1.00 95.25 254 MET A O 1
ATOM 1887 N N . TYR A 1 255 ? -0.025 -3.277 7.351 1.00 94.81 255 TYR A N 1
ATOM 1888 C CA . TYR A 1 255 ? -0.480 -3.009 5.981 1.00 94.81 255 TYR A CA 1
ATOM 1889 C C . TYR A 1 255 ? -1.901 -3.509 5.715 1.00 94.81 255 TYR A C 1
ATOM 1891 O O . TYR A 1 255 ? -2.636 -2.855 4.978 1.00 94.81 255 TYR A O 1
ATOM 1899 N N . ASP A 1 256 ? -2.315 -4.591 6.379 1.00 96.69 256 ASP A N 1
ATOM 1900 C CA . ASP A 1 256 ? -3.698 -5.070 6.342 1.00 96.69 256 ASP A CA 1
ATOM 1901 C C . ASP A 1 256 ? -4.650 -4.004 6.897 1.00 96.69 256 ASP A C 1
ATOM 1903 O O . ASP A 1 256 ? -5.640 -3.648 6.260 1.00 96.69 256 ASP A O 1
ATOM 1907 N N . CYS A 1 257 ? -4.309 -3.418 8.050 1.00 97.75 257 CYS A N 1
ATOM 1908 C CA . CYS A 1 257 ? -5.134 -2.381 8.666 1.00 97.75 257 CYS A CA 1
ATOM 1909 C C . CYS A 1 257 ? -5.054 -1.020 7.968 1.00 97.75 257 CYS A C 1
ATOM 1911 O O . CYS A 1 257 ? -6.025 -0.268 8.016 1.00 97.75 257 CYS A O 1
ATOM 1913 N N . LEU A 1 258 ? -3.952 -0.708 7.280 1.00 95.81 258 LEU A N 1
ATOM 1914 C CA . LEU A 1 258 ? -3.871 0.465 6.403 1.00 95.81 258 LEU A CA 1
ATOM 1915 C C . LEU A 1 258 ? -4.759 0.320 5.158 1.00 95.81 258 LEU A C 1
ATOM 1917 O O . LEU A 1 258 ? -5.315 1.314 4.697 1.00 95.81 258 LEU A O 1
ATOM 1921 N N . GLY A 1 259 ? -4.889 -0.898 4.622 1.00 95.88 259 GLY A N 1
ATOM 1922 C CA . GLY A 1 259 ? -5.750 -1.211 3.477 1.00 95.88 259 GLY A CA 1
ATOM 1923 C C . GLY A 1 259 ? -7.206 -1.521 3.840 1.00 95.88 259 GLY A C 1
ATOM 1924 O O . GLY A 1 259 ? -8.042 -1.667 2.947 1.00 95.88 259 GLY A O 1
ATOM 1925 N N . ALA A 1 260 ? -7.532 -1.635 5.130 1.00 97.44 260 ALA A N 1
ATOM 1926 C CA . ALA A 1 260 ? -8.880 -1.940 5.587 1.00 97.44 260 ALA A CA 1
ATOM 1927 C C . ALA A 1 260 ? -9.860 -0.798 5.266 1.00 97.44 260 ALA A C 1
ATOM 1929 O O . ALA A 1 260 ? -9.530 0.385 5.345 1.00 97.44 260 ALA A O 1
ATOM 1930 N N . SER A 1 261 ? -11.110 -1.149 4.954 1.00 97.62 261 SER A N 1
ATOM 1931 C CA . SER A 1 261 ? -12.193 -0.178 4.728 1.00 97.62 261 SER A CA 1
ATOM 1932 C C . SER A 1 261 ? -12.709 0.396 6.054 1.00 97.62 261 SER A C 1
ATOM 1934 O O . SER A 1 261 ? -13.799 0.055 6.511 1.00 97.62 261 SER A O 1
ATOM 1936 N N . LEU A 1 262 ? -11.890 1.229 6.701 1.00 98.25 262 LEU A N 1
ATOM 1937 C CA . LEU A 1 262 ? -12.200 1.864 7.983 1.00 98.25 262 LEU A CA 1
ATOM 1938 C C . LEU A 1 262 ? -13.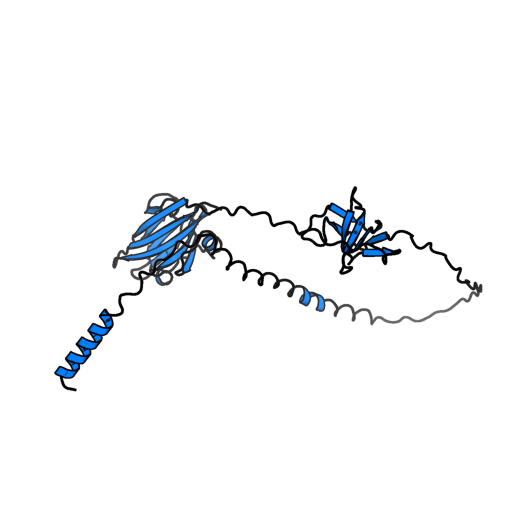390 2.825 7.863 1.00 98.25 262 LEU A C 1
ATOM 1940 O O . LEU A 1 262 ? -13.543 3.541 6.873 1.00 98.25 262 LEU A O 1
ATOM 1944 N N . SER A 1 263 ? -14.217 2.874 8.906 1.00 98.38 263 SER A N 1
ATOM 1945 C CA . SER A 1 263 ? -15.366 3.776 8.997 1.00 98.38 263 SER A CA 1
ATOM 1946 C C . SER A 1 263 ? -15.487 4.397 10.387 1.00 98.38 263 SER A C 1
ATOM 1948 O O . SER A 1 263 ? -14.985 3.853 11.367 1.00 98.38 263 SER A O 1
ATOM 1950 N N . THR A 1 264 ? -16.186 5.524 10.487 1.00 98.44 264 THR A N 1
ATOM 1951 C CA . THR A 1 264 ? -16.525 6.168 11.768 1.00 98.44 264 THR A CA 1
ATOM 1952 C C . THR A 1 264 ? -17.836 5.643 12.363 1.00 98.44 264 THR A C 1
ATOM 1954 O O . THR A 1 264 ? -18.354 6.223 13.311 1.00 98.44 264 THR A O 1
ATOM 1957 N N . ASN A 1 265 ? -18.423 4.598 11.774 1.00 98.12 265 ASN A N 1
ATOM 1958 C CA . ASN A 1 265 ? -19.695 4.046 12.224 1.00 98.12 265 ASN A CA 1
ATOM 1959 C C . ASN A 1 265 ? -19.493 3.121 13.429 1.00 98.12 265 ASN A C 1
ATOM 1961 O O . ASN A 1 265 ? -18.484 2.422 13.528 1.00 98.12 265 ASN A O 1
ATOM 1965 N N . ASP A 1 266 ? -20.502 3.068 14.299 1.00 98.25 266 ASP A N 1
ATOM 1966 C CA . ASP A 1 266 ? -20.564 2.110 15.401 1.00 98.25 266 ASP A CA 1
ATOM 1967 C C . ASP A 1 266 ? -20.489 0.670 14.866 1.00 98.25 266 ASP A C 1
ATOM 1969 O O . ASP A 1 266 ? -21.260 0.281 13.985 1.00 98.25 266 ASP A O 1
ATOM 1973 N N . ILE A 1 267 ? -19.603 -0.151 15.438 1.00 98.31 267 ILE A N 1
ATOM 1974 C CA . ILE A 1 267 ? -19.578 -1.597 15.195 1.00 98.31 267 ILE A CA 1
ATOM 1975 C C . ILE A 1 267 ? -20.452 -2.265 16.263 1.00 98.31 267 ILE A C 1
ATOM 1977 O O . ILE A 1 267 ? -20.083 -2.240 17.442 1.00 98.31 267 ILE A O 1
ATOM 1981 N N . PRO A 1 268 ? -21.591 -2.891 15.907 1.00 97.81 268 PRO A N 1
ATOM 1982 C CA . PRO A 1 268 ? -22.377 -3.661 16.864 1.00 97.81 268 PRO A CA 1
ATOM 1983 C C . PRO A 1 268 ? -21.533 -4.791 17.448 1.00 97.81 268 PRO A C 1
ATOM 1985 O O . PRO A 1 268 ? -20.864 -5.510 16.708 1.00 97.81 268 PRO A O 1
ATOM 1988 N N . LEU A 1 269 ? -21.603 -5.007 18.763 1.00 95.00 269 LEU A N 1
ATOM 1989 C CA . LEU A 1 269 ? -20.810 -6.050 19.424 1.00 95.00 269 LEU A CA 1
ATOM 1990 C C . LEU A 1 269 ? -21.106 -7.458 18.872 1.00 95.00 269 LEU A C 1
ATOM 1992 O O . LEU A 1 269 ? -20.231 -8.316 18.851 1.00 95.00 269 LEU A O 1
ATOM 1996 N N . ALA A 1 270 ? -22.318 -7.680 18.354 1.00 94.62 270 ALA A N 1
ATOM 1997 C CA . ALA A 1 270 ? -22.695 -8.912 17.659 1.00 94.62 270 ALA A CA 1
ATOM 1998 C C . ALA A 1 270 ? -21.866 -9.181 16.384 1.00 94.62 270 ALA A C 1
ATOM 2000 O O . ALA A 1 270 ? -21.686 -10.337 16.011 1.00 94.62 270 ALA A O 1
ATOM 2001 N N . SER A 1 271 ? -21.345 -8.133 15.740 1.00 96.81 271 SER A N 1
ATOM 2002 C CA . SER A 1 271 ? -20.485 -8.216 14.552 1.00 96.81 271 SER A CA 1
ATOM 2003 C C . SER A 1 271 ? -19.000 -8.373 14.896 1.00 96.81 271 SER A C 1
ATOM 2005 O O . SER A 1 271 ? -18.195 -8.632 14.006 1.00 96.81 271 SER A O 1
ATOM 2007 N N . ALA A 1 272 ? -18.629 -8.222 16.170 1.00 96.81 272 ALA A N 1
ATOM 2008 C CA . ALA A 1 272 ? -17.271 -8.407 16.672 1.00 96.81 272 ALA A CA 1
ATOM 2009 C C . ALA A 1 272 ? -17.270 -9.320 17.916 1.00 96.81 272 ALA A C 1
ATOM 2011 O O . ALA A 1 272 ? -16.923 -8.874 19.014 1.00 96.81 272 ALA A O 1
ATOM 2012 N N . PRO A 1 273 ? -17.675 -10.599 17.777 1.00 96.94 273 PRO A N 1
ATOM 2013 C CA . PRO A 1 273 ? -17.646 -11.546 18.886 1.00 96.94 273 PRO A CA 1
ATOM 2014 C C . PRO A 1 273 ? -16.216 -11.774 19.396 1.00 96.94 273 PRO A C 1
ATOM 2016 O O . PRO A 1 273 ? -15.230 -11.462 18.720 1.00 96.94 273 PRO A O 1
ATOM 2019 N N . VAL A 1 274 ? -16.098 -12.384 20.578 1.00 97.69 274 VAL A N 1
ATOM 2020 C CA . VAL A 1 274 ? -14.805 -12.812 21.129 1.00 97.69 274 VAL A CA 1
ATOM 2021 C C . VAL A 1 274 ? -14.027 -13.626 20.091 1.00 97.69 274 VAL A C 1
ATOM 2023 O O . VAL A 1 274 ? -14.547 -14.570 19.502 1.00 97.69 274 VAL A O 1
ATOM 2026 N N . GLY A 1 275 ? -12.772 -13.246 19.870 1.00 97.56 275 GLY A N 1
ATOM 2027 C CA . GLY A 1 275 ? -11.900 -13.792 18.837 1.00 97.56 275 GLY A CA 1
ATOM 2028 C C . GLY A 1 275 ? -11.721 -12.904 17.613 1.00 97.56 275 GLY A C 1
ATOM 2029 O O . GLY A 1 275 ? -10.804 -13.153 16.832 1.00 97.56 275 GLY A O 1
ATOM 2030 N N . THR A 1 276 ? -12.541 -11.865 17.472 1.00 98.62 276 THR A N 1
ATOM 2031 C CA . THR A 1 276 ? -12.511 -10.966 16.317 1.00 98.62 276 THR A CA 1
ATOM 2032 C C . THR A 1 276 ? -11.439 -9.896 16.473 1.00 98.62 276 THR A C 1
ATOM 2034 O O . THR A 1 276 ? -11.346 -9.239 17.511 1.00 98.62 276 THR A O 1
ATOM 2037 N N . TYR A 1 277 ? -10.657 -9.710 15.420 1.00 98.75 277 TYR A N 1
ATOM 2038 C CA . TYR A 1 277 ? -9.784 -8.573 15.203 1.00 98.75 277 TYR A CA 1
ATOM 2039 C C . TYR A 1 277 ? -10.555 -7.435 14.543 1.00 98.75 277 TYR A C 1
ATOM 2041 O O . TYR A 1 277 ? -11.345 -7.637 13.617 1.00 98.75 277 TYR A O 1
ATOM 2049 N N . VAL A 1 278 ? -10.283 -6.229 15.014 1.00 98.81 278 VAL A N 1
ATOM 2050 C CA . VAL A 1 278 ? -10.778 -4.973 14.470 1.00 98.81 278 VAL A CA 1
ATOM 2051 C C . VAL A 1 278 ? -9.557 -4.134 14.129 1.00 98.81 278 VAL A C 1
ATOM 2053 O O . VAL A 1 278 ? -8.730 -3.856 14.998 1.00 98.81 278 VAL A O 1
ATOM 2056 N N . CYS A 1 279 ? -9.436 -3.761 12.860 1.00 98.81 279 CYS A N 1
ATOM 2057 C CA . CYS A 1 279 ? -8.457 -2.777 12.426 1.00 98.81 279 CYS A CA 1
ATOM 2058 C C . CYS A 1 279 ? -8.948 -1.380 12.790 1.00 98.81 279 CYS A C 1
ATOM 2060 O O . CYS A 1 279 ? -10.149 -1.101 12.735 1.00 98.81 279 CYS A O 1
ATOM 2062 N N . TYR A 1 280 ? -8.017 -0.498 13.128 1.00 98.69 280 TYR A N 1
ATOM 2063 C CA . TYR A 1 280 ? -8.315 0.886 13.437 1.00 98.69 280 TYR A CA 1
ATOM 2064 C C . TYR A 1 280 ? -7.275 1.857 12.898 1.00 98.69 280 TYR A C 1
ATOM 2066 O O . TYR A 1 280 ? -6.123 1.512 12.634 1.00 98.69 280 TYR A O 1
ATOM 2074 N N . LYS A 1 281 ? -7.706 3.110 12.801 1.00 98.44 281 LYS A N 1
ATOM 2075 C CA . LYS A 1 281 ? -6.855 4.290 12.751 1.00 98.44 281 LYS A CA 1
ATOM 2076 C C . LYS A 1 281 ? -7.252 5.197 13.910 1.00 98.44 281 LYS A C 1
ATOM 2078 O O . LYS A 1 281 ? -8.438 5.507 14.035 1.00 98.44 281 LYS A O 1
ATOM 2083 N N . THR A 1 282 ? -6.281 5.587 14.729 1.00 97.38 282 THR A N 1
ATOM 2084 C CA . THR A 1 282 ? -6.494 6.482 15.877 1.00 97.38 282 THR A CA 1
ATOM 2085 C C . THR A 1 282 ? -6.762 7.918 15.435 1.00 97.38 282 THR A C 1
ATOM 2087 O O . THR A 1 282 ? -6.565 8.262 14.260 1.00 97.38 282 THR A O 1
ATOM 2090 N N . ASN A 1 283 ? -7.181 8.788 16.353 1.00 95.06 283 ASN A N 1
ATOM 2091 C CA . ASN A 1 283 ? -7.352 10.214 16.083 1.00 95.06 283 ASN A CA 1
ATOM 2092 C C . ASN A 1 283 ? -6.026 10.906 15.727 1.00 95.06 283 ASN A C 1
ATOM 2094 O O . ASN A 1 283 ? -6.028 11.886 14.981 1.00 95.06 283 ASN A O 1
ATOM 2098 N N . GLU A 1 284 ? -4.882 10.394 16.194 1.00 95.06 284 GLU A N 1
ATOM 2099 C CA . GLU A 1 284 ? -3.566 10.866 15.752 1.00 95.06 284 GLU A CA 1
ATOM 2100 C C . GLU A 1 284 ? -3.169 10.322 14.377 1.00 95.06 284 GLU A C 1
ATOM 2102 O O . GLU A 1 284 ? -2.176 10.762 13.792 1.00 95.06 284 GLU A O 1
ATOM 2107 N N . GLY A 1 285 ? -3.934 9.382 13.828 1.00 95.56 285 GLY A N 1
ATOM 2108 C CA . GLY A 1 285 ? -3.717 8.786 12.520 1.00 95.56 285 GLY A CA 1
ATOM 2109 C C . GLY A 1 285 ? -2.755 7.603 12.521 1.00 95.56 285 GLY A C 1
ATOM 2110 O O . GLY A 1 285 ? -2.206 7.293 11.463 1.00 95.56 285 GLY A O 1
ATOM 2111 N N . ARG A 1 286 ? -2.525 6.956 13.668 1.00 96.94 286 ARG A N 1
ATOM 2112 C CA . ARG A 1 286 ? -1.727 5.728 13.735 1.00 96.94 286 ARG A CA 1
ATOM 2113 C C . ARG A 1 286 ? -2.586 4.524 13.355 1.00 96.94 286 ARG A C 1
ATOM 2115 O O . ARG A 1 286 ? -3.710 4.415 13.849 1.00 96.94 286 ARG A O 1
ATOM 2122 N N . PRO A 1 287 ? -2.103 3.627 12.481 1.00 98.06 287 PRO A N 1
ATOM 2123 C CA . PRO A 1 287 ? -2.791 2.374 12.225 1.00 98.06 287 PRO A CA 1
ATOM 2124 C C . PRO A 1 287 ? -2.612 1.429 13.414 1.00 98.06 287 PRO A C 1
ATOM 2126 O O . PRO A 1 287 ? -1.563 1.408 14.064 1.00 98.06 287 PRO A O 1
ATOM 2129 N N . GLY A 1 288 ? -3.609 0.595 13.661 1.00 98.31 288 GLY A N 1
ATOM 2130 C CA . GLY A 1 288 ? -3.540 -0.418 14.697 1.00 98.31 288 GLY A CA 1
ATOM 2131 C C . GLY A 1 288 ? -4.581 -1.508 14.524 1.00 98.31 288 GLY A C 1
ATOM 2132 O O . GLY A 1 288 ? -5.418 -1.471 13.620 1.00 98.31 288 GLY A O 1
ATOM 2133 N N . ALA A 1 289 ? -4.507 -2.502 15.396 1.00 98.69 289 ALA A N 1
ATOM 2134 C CA . ALA A 1 289 ? -5.507 -3.546 15.503 1.00 98.69 289 ALA A CA 1
ATOM 2135 C C . ALA A 1 289 ? -5.739 -3.906 16.963 1.00 98.69 289 ALA A C 1
ATOM 2137 O O . ALA A 1 289 ? -4.797 -3.941 17.756 1.00 98.69 289 ALA A O 1
ATOM 2138 N N . PHE A 1 290 ? -6.979 -4.223 17.321 1.00 98.75 290 PHE A N 1
ATOM 2139 C CA . PHE A 1 290 ? -7.272 -4.875 18.590 1.00 98.75 290 PHE A CA 1
ATOM 2140 C C . PHE A 1 290 ? -8.059 -6.159 18.377 1.00 98.75 290 PHE A C 1
ATOM 2142 O O . PHE A 1 290 ? -8.839 -6.286 17.437 1.00 98.75 290 PHE A O 1
ATOM 2149 N N . ARG A 1 291 ? -7.863 -7.119 19.277 1.00 98.69 291 ARG A N 1
ATOM 2150 C CA . ARG A 1 291 ? -8.647 -8.349 19.352 1.00 98.69 291 ARG A CA 1
ATOM 2151 C C . ARG A 1 291 ? -9.611 -8.274 20.520 1.00 98.69 291 ARG A C 1
ATOM 2153 O O . ARG A 1 291 ? -9.186 -7.975 21.633 1.00 98.69 291 ARG A O 1
ATOM 2160 N N . VAL A 1 292 ? -10.872 -8.625 20.293 1.00 98.50 292 VAL A N 1
ATOM 2161 C CA . VAL A 1 292 ? -11.834 -8.871 21.373 1.00 98.50 292 VAL A CA 1
ATOM 2162 C C . VAL A 1 292 ? -11.464 -10.189 22.048 1.00 98.50 292 VAL A C 1
ATOM 2164 O O . VAL A 1 292 ? -11.651 -11.264 21.481 1.00 98.50 292 VAL A O 1
ATOM 2167 N N . ASN A 1 293 ? -10.893 -10.120 23.245 1.00 98.00 293 ASN A N 1
ATOM 2168 C CA . ASN A 1 293 ? -10.390 -11.291 23.958 1.00 98.00 293 ASN A CA 1
ATOM 2169 C C . ASN A 1 293 ? -11.433 -11.908 24.879 1.00 98.00 293 ASN A C 1
ATOM 2171 O O . ASN A 1 293 ? -11.484 -13.130 24.991 1.00 98.00 293 ASN A O 1
ATOM 2175 N N . GLU A 1 294 ? -12.249 -11.081 25.525 1.00 97.75 294 GLU A N 1
ATOM 2176 C CA . GLU A 1 294 ? -13.247 -11.541 26.485 1.00 97.75 294 GLU A CA 1
ATOM 2177 C C . GLU A 1 294 ? -14.357 -10.498 26.661 1.00 97.75 294 GLU A C 1
ATOM 2179 O O . GLU A 1 294 ? -14.129 -9.298 26.505 1.00 97.75 294 GLU A O 1
ATOM 2184 N N . LEU A 1 295 ? -15.553 -10.962 27.019 1.00 94.69 295 LEU A N 1
ATOM 2185 C CA . LEU A 1 295 ? -16.659 -10.139 27.501 1.00 94.69 295 LEU A CA 1
ATOM 2186 C C . LEU A 1 295 ? -17.124 -10.723 28.831 1.00 94.69 295 LEU A C 1
ATOM 2188 O O . LEU A 1 295 ? -17.589 -11.862 28.873 1.00 94.69 295 LEU A O 1
ATOM 2192 N N . THR A 1 296 ? -16.996 -9.958 29.910 1.00 93.69 296 THR A N 1
ATOM 2193 C CA . THR A 1 296 ? -17.352 -10.397 31.265 1.00 93.69 296 THR A CA 1
ATOM 2194 C C . THR A 1 296 ? -18.443 -9.517 31.869 1.00 93.69 296 THR A C 1
ATOM 2196 O O . THR A 1 296 ? -18.702 -8.407 31.405 1.00 93.69 296 THR A O 1
ATOM 2199 N N . GLY A 1 297 ? -19.109 -10.021 32.911 1.00 85.62 297 GLY A N 1
ATOM 2200 C CA . GLY A 1 297 ? -20.214 -9.332 33.582 1.00 85.62 297 GLY A CA 1
ATOM 2201 C C . GLY A 1 297 ? -21.572 -9.510 32.893 1.00 85.62 297 GLY A C 1
ATOM 2202 O O . GLY A 1 297 ? -21.683 -10.028 31.780 1.00 85.62 297 GLY A O 1
ATOM 2203 N N . THR A 1 298 ? -22.632 -9.092 33.586 1.00 77.06 298 THR A N 1
ATOM 2204 C CA . THR A 1 298 ? -24.022 -9.140 33.094 1.00 77.06 298 THR A CA 1
ATOM 2205 C C . THR A 1 298 ? -24.574 -7.734 32.850 1.00 77.06 298 THR A C 1
ATOM 2207 O O . THR A 1 298 ? -25.113 -7.483 31.776 1.00 77.06 298 THR A O 1
ATOM 2210 N N . SER A 1 299 ? -24.391 -6.801 33.794 1.00 79.44 299 SER A N 1
ATOM 2211 C CA . SER A 1 299 ? -24.617 -5.354 33.629 1.00 79.44 299 SER A CA 1
ATOM 2212 C C . SER A 1 299 ? -24.080 -4.579 34.854 1.00 79.44 299 SER A C 1
ATOM 2214 O O . SER A 1 299 ? -24.637 -4.766 35.937 1.00 79.44 299 SER A O 1
ATOM 2216 N N . PRO A 1 300 ? -23.060 -3.703 34.725 1.00 85.38 300 PRO A N 1
ATOM 2217 C CA . PRO A 1 300 ? -22.295 -3.421 33.510 1.00 85.38 300 PRO A CA 1
ATOM 2218 C C . PRO A 1 300 ? -21.429 -4.618 33.083 1.00 85.38 300 PRO A C 1
ATOM 2220 O O . PRO A 1 300 ? -21.129 -5.510 33.874 1.00 85.38 300 PRO A O 1
ATOM 2223 N N . GLN A 1 301 ? -21.073 -4.658 31.800 1.00 92.69 301 GLN A N 1
ATOM 2224 C CA . GLN A 1 301 ? -20.090 -5.602 31.259 1.00 92.69 301 GLN A CA 1
ATOM 2225 C C . GLN A 1 301 ? -18.741 -4.918 31.095 1.00 92.69 301 GLN A C 1
ATOM 2227 O O . GLN A 1 301 ? -18.670 -3.694 30.981 1.00 92.69 301 GLN A O 1
ATOM 2232 N N . ILE A 1 302 ? -17.702 -5.734 31.005 1.00 95.50 302 ILE A N 1
ATOM 2233 C CA . ILE A 1 302 ? -16.335 -5.320 30.724 1.00 95.50 302 ILE A CA 1
ATOM 2234 C C . ILE A 1 302 ? -15.893 -6.049 29.459 1.00 95.50 302 ILE A C 1
ATOM 2236 O O . ILE A 1 302 ? -15.996 -7.276 29.381 1.00 95.50 302 ILE A O 1
ATOM 2240 N N . ILE A 1 303 ? -15.422 -5.305 28.461 1.00 97.25 303 ILE A N 1
ATOM 2241 C CA . ILE A 1 303 ? -14.760 -5.884 27.294 1.00 97.25 303 ILE A CA 1
ATOM 2242 C C . ILE A 1 303 ? -13.254 -5.876 27.520 1.00 97.25 303 ILE A C 1
ATOM 2244 O O . ILE A 1 303 ? -12.661 -4.841 27.820 1.00 97.25 303 ILE A O 1
ATOM 2248 N N . LYS A 1 304 ? -12.627 -7.040 27.368 1.00 98.19 304 LYS A N 1
ATOM 2249 C CA . LYS A 1 304 ? -11.173 -7.168 27.395 1.00 98.19 304 LYS A CA 1
ATOM 2250 C C . LYS A 1 304 ? -10.660 -7.235 25.973 1.00 98.19 304 LYS A C 1
ATOM 2252 O O . LYS A 1 304 ? -11.044 -8.135 25.222 1.00 98.19 304 LYS A O 1
ATOM 2257 N N . ILE A 1 305 ? -9.775 -6.318 25.615 1.00 98.50 305 ILE A N 1
ATOM 2258 C CA . ILE A 1 305 ? -9.110 -6.301 24.315 1.00 98.50 305 ILE A CA 1
ATOM 2259 C C . ILE A 1 305 ? -7.599 -6.413 24.478 1.00 98.50 305 ILE A C 1
ATOM 2261 O O . ILE A 1 305 ? -7.047 -6.042 25.509 1.00 98.50 305 ILE A O 1
ATOM 2265 N N . GLY A 1 306 ? -6.929 -6.937 23.459 1.00 98.44 306 GLY A N 1
ATOM 2266 C CA . GLY A 1 306 ? -5.486 -6.784 23.290 1.00 98.44 306 GLY A CA 1
ATOM 2267 C C . GLY A 1 306 ? -5.246 -5.959 22.040 1.00 98.44 306 GLY A C 1
ATOM 2268 O O . GLY A 1 306 ? -5.731 -6.360 20.983 1.00 98.44 306 GLY A O 1
ATOM 2269 N N . TYR A 1 307 ? -4.558 -4.826 22.157 1.00 98.56 307 TYR A N 1
ATOM 2270 C CA . TYR A 1 307 ? -4.339 -3.900 21.046 1.00 98.56 307 TYR A CA 1
ATOM 2271 C C . TYR A 1 307 ? -2.858 -3.757 20.700 1.00 98.56 307 TYR A C 1
ATOM 2273 O O . TYR A 1 307 ? -1.979 -3.952 21.545 1.00 98.56 307 TYR A O 1
ATOM 2281 N N . THR A 1 308 ? -2.593 -3.376 19.457 1.00 98.50 308 THR A N 1
ATOM 2282 C CA . THR A 1 308 ? -1.286 -2.957 18.958 1.00 98.50 308 THR A CA 1
ATOM 2283 C C . THR A 1 308 ? -1.487 -1.764 18.031 1.00 98.50 308 THR A C 1
ATOM 2285 O O . THR A 1 308 ? -2.152 -1.881 17.004 1.00 98.50 308 THR A O 1
ATOM 2288 N N . THR A 1 309 ? -0.875 -0.638 18.381 1.00 98.12 309 THR A N 1
ATOM 2289 C CA . THR A 1 309 ? -0.765 0.570 17.559 1.00 98.12 309 THR A CA 1
ATOM 2290 C C . THR A 1 309 ? 0.640 0.627 16.981 1.00 98.12 309 THR A C 1
ATOM 2292 O O . THR A 1 309 ? 1.625 0.522 17.718 1.00 98.12 309 THR A O 1
ATOM 2295 N N . TRP A 1 310 ? 0.760 0.792 15.668 1.00 97.75 310 TRP A N 1
ATOM 2296 C CA . TRP A 1 310 ? 2.046 0.923 14.982 1.00 97.75 310 TRP A CA 1
ATOM 2297 C C . TRP A 1 310 ? 2.432 2.390 14.782 1.00 97.75 310 TRP A C 1
ATOM 2299 O O . TRP A 1 310 ? 1.606 3.302 14.860 1.00 97.75 310 TRP A O 1
ATOM 2309 N N . ASN A 1 311 ? 3.715 2.633 14.521 1.00 95.50 311 ASN A N 1
ATOM 2310 C CA . ASN A 1 311 ? 4.153 3.931 14.026 1.00 95.50 311 ASN A CA 1
ATOM 2311 C C . ASN A 1 311 ? 3.547 4.216 12.652 1.00 95.50 311 ASN A C 1
ATOM 2313 O O . ASN A 1 311 ? 3.225 3.307 11.887 1.00 95.50 311 ASN A O 1
ATOM 2317 N N . LYS A 1 312 ? 3.397 5.506 12.349 1.00 91.69 312 LYS A N 1
ATOM 2318 C CA . LYS A 1 312 ? 2.959 5.944 11.025 1.00 91.69 312 LYS A CA 1
ATOM 2319 C C . LYS A 1 312 ? 3.991 5.472 9.981 1.00 91.69 312 LYS A C 1
ATOM 2321 O O . LYS A 1 312 ? 5.185 5.593 10.271 1.00 91.69 312 LYS A O 1
ATOM 2326 N N . PRO A 1 313 ? 3.543 4.908 8.845 1.00 81.75 313 PRO A N 1
ATOM 2327 C CA . PRO A 1 313 ? 4.425 4.511 7.750 1.00 81.75 313 PRO A CA 1
ATOM 2328 C C . PRO A 1 313 ? 5.139 5.705 7.109 1.00 81.75 313 PRO A C 1
ATOM 2330 O O . PRO A 1 313 ? 4.616 6.842 7.209 1.00 81.75 313 PRO A O 1
#

Solvent-accessible surface area (backbone atoms only — not comparable to full-atom values): 19185 Å² total; per-residue (Å²): 130,58,72,67,59,55,50,52,51,53,53,50,52,54,54,56,64,64,71,73,72,84,81,84,85,71,84,76,70,89,74,68,88,74,75,76,75,73,73,76,70,78,73,70,75,76,79,77,78,80,73,67,71,68,68,67,65,65,71,68,67,73,74,74,71,80,82,79,73,90,84,83,80,84,89,86,87,90,87,86,89,80,91,81,90,78,89,80,90,75,83,79,73,86,73,86,76,83,72,81,74,48,91,60,23,35,33,36,32,83,47,72,37,60,22,10,76,23,80,58,88,84,32,59,73,75,36,57,48,46,58,90,46,73,34,49,52,68,29,27,34,88,85,66,56,35,35,29,25,47,29,81,71,53,84,66,65,26,24,32,62,36,89,47,46,49,76,48,49,67,63,91,82,48,50,71,49,81,72,62,82,77,74,76,80,78,84,75,85,74,80,75,89,48,80,65,30,70,50,76,47,77,42,40,59,68,34,35,30,13,58,74,82,70,33,71,78,52,77,94,62,36,17,40,29,37,40,57,87,47,96,82,49,38,27,51,26,37,31,80,74,9,24,38,28,78,70,38,73,65,88,76,55,69,67,54,29,68,70,45,82,57,35,63,60,68,40,49,42,86,79,50,44,73,57,22,26,32,25,28,32,35,51,90,60,31,35,24,41,34,29,31,68,41,77,43,75,84,80,73,35,34,42,30,34,43,37,40,21,32,52,70,131

Sequence (313 aa):
MNRRIQIVLIVMLLLMLLMSGCGLFSKKDKLSIQDQASTSVAETLEMMYGIETIVAMTLVAEKNERATQDAIKTMEAPSPTATDTAIPTDTVVPTLVYTSTPSVPMVSVSVPTNCRIGPGAVYDQVSVLLTGMQAEVVARNAEGTYWVIRNPGGAGTCWLWGYYATVEGPTGSLPVWDPPPTPTPAATSTTVPTTYSTGPLEIEQTYTADLDEGLLNGGSGKDLWFKADSATAKYLSPINGASFAVWGTSTPGMYDCLGASLSTNDIPLASAPVGTYVCYKTNEGRPGAFRVNELTGTSPQIIKIGYTTWNKP

Foldseek 3Di:
DDPVVVVVVVVVVVVVVVVVPPDPPDDDDDDDPPPPVPPPVVPPVVPPPPPPPVVVVVVVPPPPPPPPDPPDDDDDDDDDDDDDDDDDDDDDDDDPDPDPQDQFKKKAFPAWWFFFQWPDDLTDGPATRHHPDIWTFQAAAPVRQWTWTQHPNDHDITITGCPGMDMTHDPPPHHHDDTDDGDDDDDDPDPDWAFQDWDKDKAWEQWFAQQNHGDINDDPFTQWGQYDPDLQWTWTAGDLQKWKDWDAQDDDDQVSLVPDPTDRDTHTVVNQDQRIKMWMQTNVGWTKIKGFHDWDDRPGIITMIIMITTDDD